Protein AF-A0A929RE72-F1 (afdb_monomer)

Sequence (262 aa):
ASGDDGVHTEVAAVLDGANVTVTQSNEALEGGLITISDGTVDLTSSDDGINASGSITVEAGLAATAETTEDTTTTTTTQQMGPGGMGGGSMEDTGEQLTISGGTVTVNANGDGIDSNGSLTISGGTTTVYGPASGANSSLDSNGAMSITGGTVIAFATGEMVETPTTTDGQGWISASATGSAGSTVTITDANGSVLGTYTSLKAFGNVIYSTSGMANGSTYTVSVDGTETSATAGEGGMGMGGQPPAGGPGQGGQPPAAPQN

Radius of gyration: 21.49 Å; Cα contacts (8 Å, |Δi|>4): 721; chains: 1; bounding box: 48×87×52 Å

Mean predicted aligned error: 10.8 Å

Foldseek 3Di:
DAQAEQADDQAEDAADQDEAAAPEYAEHAEYLEYEHAAHEHHAEYAAEPHANDHDQDDVGVVCVPPPPDDDDDDDDDDDDDDDDDDDDDQQAAPPREHEYQEYAAEAAHQHEQHYHSHEYEYNAYAHEFQGHQDDQHFPHYHSYAYDYAAYKDKTFTALNDYDDGPDQPHWWKWKWQDWDAQQKKKWKAFPVRHTPDIDGHNGTGGMMIITHPPHHAQGKMWIATNNNITITGTPDDDPRPDCDDPPPPPPDDDDDDDDDDD

Nearest PDB structures (foldseek):
  7c7u-assembly2_B  TM=5.607E-01  e=2.864E-01  Staphylococcus aureus
  7eh9-assembly2_B  TM=4.416E-01  e=3.318E-01  Salmonella enterica subsp. enterica serovar Typhimurium str. LT2
  4g5a-assembly1_B  TM=5.877E-01  e=3.675E+00  Bacteroides thetaiotaomicron VPI-5482
  7eha-assembly1_C  TM=3.372E-01  e=2.142E+00  Salmonella enterica subsp. enterica serovar Typhimurium str. LT2
  2l3b-assembly1_A  TM=2.788E-01  e=8.854E-01  Bacteroides thetaiotaomicron

pLDDT: mean 82.19, std 22.89, range [28.05, 98.88]

Structure (mmCIF, N/CA/C/O backbone):
data_AF-A0A929RE72-F1
#
_entry.id   AF-A0A929RE72-F1
#
loop_
_atom_site.group_PDB
_atom_site.id
_atom_site.type_symbol
_atom_site.label_atom_id
_atom_site.label_alt_id
_atom_site.label_comp_id
_atom_site.label_asym_id
_atom_site.label_entity_id
_atom_site.label_seq_id
_atom_site.pdbx_PDB_ins_code
_atom_site.Cartn_x
_atom_site.Cartn_y
_atom_site.Cartn_z
_atom_site.occupancy
_atom_site.B_iso_or_equiv
_atom_site.auth_seq_id
_atom_site.auth_comp_id
_atom_site.auth_asym_id
_atom_site.auth_atom_id
_atom_site.pdbx_PDB_model_num
ATOM 1 N N . ALA A 1 1 ? 13.727 -16.746 -5.283 1.00 48.09 1 ALA A N 1
ATOM 2 C CA . ALA A 1 1 ? 15.054 -16.574 -4.669 1.00 48.09 1 ALA A CA 1
ATOM 3 C C . ALA A 1 1 ? 16.090 -16.336 -5.758 1.00 48.09 1 ALA A C 1
ATOM 5 O O . ALA A 1 1 ? 16.853 -17.234 -6.109 1.00 48.09 1 ALA A O 1
ATOM 6 N N . SER A 1 2 ? 16.080 -15.130 -6.313 1.00 52.00 2 SER A N 1
ATOM 7 C CA . SER A 1 2 ? 17.305 -14.452 -6.740 1.00 52.00 2 SER A CA 1
ATOM 8 C C . SER A 1 2 ? 18.076 -14.005 -5.484 1.00 52.00 2 SER A C 1
ATOM 10 O O . SER A 1 2 ? 17.514 -13.985 -4.388 1.00 52.00 2 SER A O 1
ATOM 12 N N . GLY A 1 3 ? 19.375 -13.729 -5.624 1.00 55.12 3 GLY A N 1
ATOM 13 C CA . GLY A 1 3 ? 20.199 -13.093 -4.577 1.00 55.12 3 GLY A CA 1
ATOM 14 C C . GLY A 1 3 ? 20.392 -11.590 -4.806 1.00 55.12 3 GLY A C 1
ATOM 15 O O . GLY A 1 3 ? 21.331 -11.017 -4.273 1.00 55.12 3 GLY A O 1
ATOM 16 N N . ASP A 1 4 ? 19.531 -11.055 -5.661 1.00 70.75 4 ASP A N 1
ATOM 17 C CA . ASP A 1 4 ? 19.412 -9.728 -6.265 1.00 70.75 4 ASP A CA 1
ATOM 18 C C . ASP A 1 4 ? 17.883 -9.594 -6.478 1.00 70.75 4 ASP A C 1
ATOM 20 O O . ASP A 1 4 ? 17.114 -10.263 -5.766 1.00 70.75 4 ASP A O 1
ATOM 24 N N . ASP A 1 5 ? 17.401 -8.869 -7.477 1.00 72.62 5 ASP A N 1
ATOM 25 C CA . ASP A 1 5 ? 15.968 -8.552 -7.568 1.00 72.62 5 ASP A CA 1
ATOM 26 C C . ASP A 1 5 ? 15.121 -9.684 -8.155 1.00 72.62 5 ASP A C 1
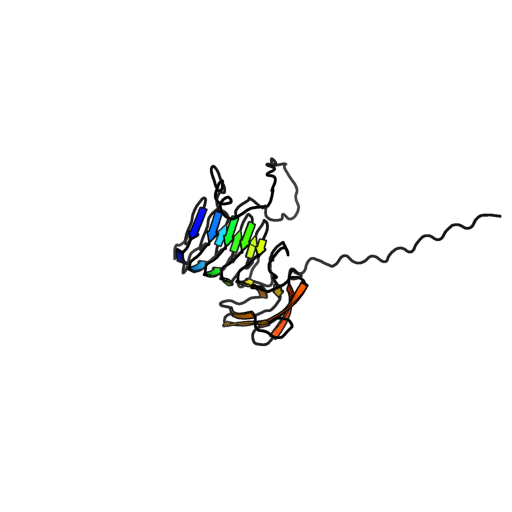ATOM 28 O O . ASP A 1 5 ? 15.606 -10.605 -8.825 1.00 72.62 5 ASP A O 1
ATOM 32 N N . GLY A 1 6 ? 13.823 -9.670 -7.854 1.00 71.00 6 GLY A N 1
ATOM 33 C CA . GLY A 1 6 ? 12.857 -10.630 -8.394 1.00 71.00 6 GLY A CA 1
ATOM 34 C C . GLY A 1 6 ? 12.574 -10.382 -9.875 1.00 71.00 6 GLY A C 1
ATOM 35 O O . GLY A 1 6 ? 12.640 -11.305 -10.692 1.00 71.00 6 GLY A O 1
ATOM 36 N N . VAL A 1 7 ? 12.283 -9.123 -10.201 1.00 83.56 7 VAL A N 1
ATOM 37 C CA . VAL A 1 7 ? 12.088 -8.590 -11.552 1.00 83.56 7 VAL A CA 1
ATOM 38 C C . VAL A 1 7 ? 12.768 -7.219 -11.609 1.00 83.56 7 VAL A C 1
ATOM 40 O O . VAL A 1 7 ? 12.233 -6.258 -11.074 1.00 83.56 7 VAL A O 1
ATOM 43 N N . HIS A 1 8 ? 13.932 -7.137 -12.256 1.00 85.25 8 HIS A N 1
ATOM 44 C CA . HIS A 1 8 ? 14.662 -5.883 -12.479 1.00 85.25 8 HIS A CA 1
ATOM 45 C C . HIS A 1 8 ? 14.410 -5.348 -13.894 1.00 85.25 8 HIS A C 1
ATOM 47 O O . HIS A 1 8 ? 14.462 -6.115 -14.864 1.00 85.25 8 HIS A O 1
ATOM 53 N N . THR A 1 9 ? 14.184 -4.040 -14.027 1.00 79.44 9 THR A N 1
ATOM 54 C CA . THR A 1 9 ? 14.158 -3.324 -15.312 1.00 79.44 9 THR A CA 1
ATOM 55 C C . THR A 1 9 ? 14.768 -1.933 -15.163 1.00 79.44 9 THR A C 1
ATOM 57 O O . THR A 1 9 ? 14.356 -1.168 -14.302 1.00 79.44 9 THR A O 1
ATOM 60 N N . GLU A 1 10 ? 15.685 -1.530 -16.043 1.00 74.62 10 GLU A N 1
ATOM 61 C CA . GLU A 1 10 ? 16.370 -0.238 -15.883 1.00 74.62 10 GLU A CA 1
ATOM 62 C C . GLU A 1 10 ? 15.466 0.977 -16.163 1.00 74.62 10 GLU A C 1
ATOM 64 O O . GLU A 1 10 ? 15.802 2.087 -15.758 1.00 74.62 10 GLU A O 1
ATOM 69 N N . VAL A 1 11 ? 14.347 0.784 -16.880 1.00 80.81 11 VAL A N 1
ATOM 70 C CA . VAL A 1 11 ? 13.464 1.868 -17.359 1.00 80.81 11 VAL A CA 1
ATOM 71 C C . VAL A 1 11 ? 11.999 1.645 -16.997 1.00 80.81 11 VAL A C 1
ATOM 73 O O . VAL A 1 11 ? 11.387 2.546 -16.434 1.00 80.81 11 VAL A O 1
ATOM 76 N N . ALA A 1 12 ? 11.404 0.496 -17.349 1.00 85.31 12 ALA A N 1
ATOM 77 C CA . ALA A 1 12 ? 9.974 0.281 -17.132 1.00 85.31 12 ALA A CA 1
ATOM 78 C C . ALA A 1 12 ? 9.555 -1.190 -16.979 1.00 85.31 12 ALA A C 1
ATOM 80 O O . ALA A 1 12 ? 9.916 -2.036 -17.803 1.00 85.31 12 ALA A O 1
ATOM 81 N N . ALA A 1 13 ? 8.670 -1.442 -16.012 1.00 88.69 13 ALA A N 1
ATOM 82 C CA . ALA A 1 13 ? 7.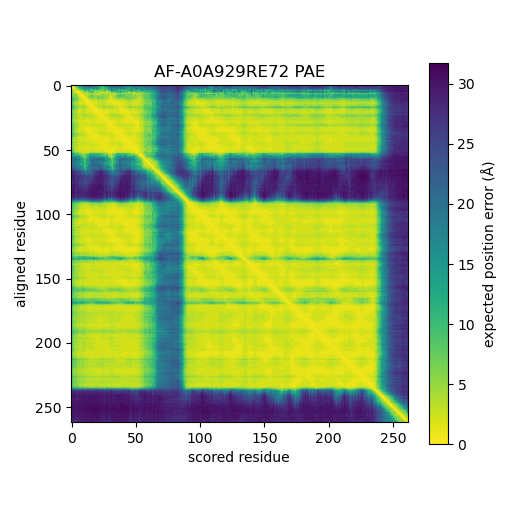960 -2.700 -15.816 1.00 88.69 13 ALA A CA 1
ATOM 83 C C . ALA A 1 13 ? 6.442 -2.483 -15.954 1.00 88.69 13 ALA A C 1
ATOM 85 O O . ALA A 1 13 ? 5.832 -1.741 -15.185 1.00 88.69 13 ALA A O 1
ATOM 86 N N . VAL A 1 14 ? 5.816 -3.149 -16.931 1.00 91.25 14 VAL A N 1
ATOM 87 C CA . VAL A 1 14 ? 4.369 -3.054 -17.191 1.00 91.25 14 VAL A CA 1
ATOM 88 C C . VAL A 1 14 ? 3.718 -4.423 -17.002 1.00 91.25 14 VAL A C 1
ATOM 90 O O . VAL A 1 14 ? 3.993 -5.363 -17.750 1.00 91.25 14 VAL A O 1
ATOM 93 N N . LEU A 1 15 ? 2.850 -4.526 -15.998 1.00 92.25 15 LEU A N 1
ATOM 94 C CA . LEU A 1 15 ? 2.109 -5.725 -15.617 1.00 92.25 15 LEU A CA 1
ATOM 95 C C . LEU A 1 15 ? 0.622 -5.541 -15.961 1.00 92.25 15 LEU A C 1
ATOM 97 O O . LEU A 1 15 ? -0.174 -5.049 -15.161 1.00 92.25 15 LEU A O 1
ATOM 101 N N . ASP A 1 16 ? 0.259 -5.942 -17.178 1.00 93.50 16 ASP A N 1
ATOM 102 C CA . ASP A 1 16 ? -1.112 -5.918 -17.699 1.00 93.50 16 ASP A CA 1
ATOM 103 C C . ASP A 1 16 ? -1.647 -7.357 -17.822 1.00 93.50 16 ASP A C 1
ATOM 105 O O . ASP A 1 16 ? -1.204 -8.138 -18.667 1.00 93.50 16 ASP A O 1
ATOM 109 N N . GLY A 1 17 ? -2.524 -7.757 -16.896 1.00 89.56 17 GLY A N 1
ATOM 110 C CA . GLY A 1 17 ? -3.068 -9.119 -16.793 1.00 89.56 17 GLY A CA 1
ATOM 111 C C . GLY A 1 17 ? -2.056 -10.191 -16.351 1.00 89.56 17 GLY A C 1
ATOM 112 O O . GLY A 1 17 ? -2.324 -11.392 -16.466 1.00 89.56 17 GLY A O 1
ATOM 113 N N . ALA A 1 18 ? -0.877 -9.788 -15.870 1.00 86.56 18 ALA A N 1
ATOM 114 C CA . ALA A 1 18 ? 0.216 -10.697 -15.532 1.00 86.56 18 ALA A CA 1
ATOM 115 C C . ALA A 1 18 ? -0.041 -11.467 -14.222 1.00 86.56 18 ALA A C 1
ATOM 117 O O . ALA A 1 18 ? -0.685 -10.976 -13.301 1.00 86.56 18 ALA A O 1
ATOM 118 N N . ASN A 1 19 ? 0.506 -12.681 -14.119 1.00 95.38 19 ASN A N 1
ATOM 119 C CA . ASN A 1 19 ? 0.569 -13.424 -12.858 1.00 95.38 19 ASN A CA 1
ATOM 120 C C . ASN A 1 19 ? 2.040 -13.521 -12.441 1.00 95.38 19 ASN A C 1
ATOM 122 O O . ASN A 1 19 ? 2.801 -14.278 -13.044 1.00 95.38 19 ASN A O 1
ATOM 126 N N . VAL A 1 20 ? 2.436 -12.722 -11.451 1.00 95.75 20 VAL A N 1
ATOM 127 C CA . VAL A 1 20 ? 3.812 -12.601 -10.956 1.00 95.75 20 VAL A CA 1
ATOM 128 C C . VAL A 1 20 ? 3.860 -13.092 -9.514 1.00 95.75 20 VAL A C 1
ATOM 130 O O . VAL A 1 20 ? 3.069 -12.661 -8.679 1.00 95.75 20 VAL A O 1
ATOM 133 N N . THR A 1 21 ? 4.802 -13.984 -9.212 1.00 97.25 21 THR A N 1
ATOM 134 C CA . THR A 1 21 ? 5.057 -14.441 -7.842 1.00 97.25 21 THR A CA 1
ATOM 135 C C . THR A 1 21 ? 6.555 -14.458 -7.576 1.00 97.25 21 THR A C 1
ATOM 137 O O . THR A 1 21 ? 7.283 -15.271 -8.151 1.00 97.25 21 THR A O 1
ATOM 140 N N . VAL A 1 22 ? 7.014 -13.590 -6.677 1.00 96.50 22 VAL A N 1
ATOM 141 C CA . VAL A 1 22 ? 8.398 -13.535 -6.196 1.00 96.50 22 VAL A CA 1
ATOM 142 C C . VAL A 1 22 ? 8.398 -13.973 -4.739 1.00 96.50 22 VAL A C 1
ATOM 144 O O . VAL A 1 22 ? 8.015 -13.226 -3.852 1.00 96.50 22 VAL A O 1
ATOM 147 N N . THR A 1 23 ? 8.824 -15.207 -4.469 1.00 95.50 23 THR A N 1
ATOM 148 C CA . THR A 1 23 ? 8.766 -15.772 -3.106 1.00 95.50 23 THR A CA 1
ATOM 149 C C . THR A 1 23 ? 9.928 -15.350 -2.200 1.00 95.50 23 THR A C 1
ATOM 151 O O . THR A 1 23 ? 9.935 -15.723 -1.031 1.00 95.50 23 THR A O 1
ATOM 154 N N . GLN A 1 24 ? 10.964 -14.724 -2.769 1.00 92.75 24 GLN A N 1
ATOM 155 C CA . GLN A 1 24 ? 12.159 -14.186 -2.105 1.00 92.75 24 GLN A CA 1
ATOM 156 C C . GLN A 1 24 ? 13.078 -13.545 -3.157 1.00 92.75 24 GLN A C 1
ATOM 158 O O . GLN A 1 24 ? 13.369 -14.191 -4.176 1.00 92.75 24 GLN A O 1
ATOM 163 N N . SER A 1 25 ? 13.602 -12.367 -2.846 1.00 93.62 25 SER A N 1
ATOM 164 C CA . SER A 1 25 ? 14.628 -11.605 -3.576 1.00 93.62 25 SER A CA 1
ATOM 165 C C . SER A 1 25 ? 15.220 -10.536 -2.641 1.00 93.62 25 SER A C 1
ATOM 167 O O . SER A 1 25 ? 14.820 -10.495 -1.471 1.00 93.62 25 SER A O 1
ATOM 169 N N . ASN A 1 26 ? 16.150 -9.703 -3.127 1.00 92.75 26 ASN A N 1
ATOM 170 C CA . ASN A 1 26 ? 16.535 -8.481 -2.421 1.00 92.75 26 ASN A CA 1
ATOM 171 C C . ASN A 1 26 ? 15.379 -7.477 -2.481 1.00 92.75 26 ASN A C 1
ATOM 173 O O . ASN A 1 26 ? 14.592 -7.434 -1.537 1.00 92.75 26 ASN A O 1
ATOM 177 N N . GLU A 1 27 ? 15.186 -6.835 -3.634 1.00 94.25 27 GLU A N 1
ATOM 178 C CA . GLU A 1 27 ? 13.954 -6.135 -4.009 1.00 94.25 27 GLU A CA 1
ATOM 179 C C . GLU A 1 27 ? 13.064 -7.065 -4.847 1.00 94.25 27 GLU A C 1
ATOM 181 O O . GLU A 1 27 ? 13.568 -7.956 -5.539 1.00 94.25 27 GLU A O 1
ATOM 186 N N . ALA A 1 28 ? 11.733 -6.972 -4.793 1.00 95.75 28 ALA A N 1
ATOM 187 C CA . ALA A 1 28 ? 10.886 -7.906 -5.557 1.00 95.75 28 ALA A CA 1
ATOM 188 C C . ALA A 1 28 ? 10.501 -7.419 -6.965 1.00 95.75 28 ALA A C 1
ATOM 190 O O . ALA A 1 28 ? 10.371 -8.259 -7.865 1.00 95.75 28 ALA A O 1
ATOM 191 N N . LEU A 1 29 ? 10.395 -6.107 -7.182 1.00 95.50 29 LEU A N 1
ATOM 192 C CA . LEU A 1 29 ? 10.127 -5.487 -8.482 1.00 95.50 29 LEU A CA 1
ATOM 193 C C . LEU A 1 29 ? 10.777 -4.095 -8.549 1.00 95.50 29 LEU A C 1
ATOM 195 O O . LEU A 1 29 ? 10.353 -3.213 -7.809 1.00 95.50 29 LEU A O 1
ATOM 199 N N . GLU A 1 30 ? 11.740 -3.895 -9.451 1.00 94.50 30 GLU A N 1
ATOM 200 C CA . GLU A 1 30 ? 12.493 -2.636 -9.601 1.00 94.50 30 GLU A CA 1
ATOM 201 C C . GLU A 1 30 ? 12.356 -2.040 -11.017 1.00 94.50 30 GLU A C 1
ATOM 203 O O . GLU A 1 30 ? 12.404 -2.752 -12.034 1.00 94.50 30 GLU A O 1
ATOM 208 N N . GLY A 1 31 ? 12.230 -0.712 -11.090 1.00 90.62 31 GLY A N 1
ATOM 209 C CA . GLY A 1 31 ? 12.473 0.068 -12.305 1.00 90.62 31 GLY A CA 1
ATOM 210 C C . GLY A 1 31 ? 11.930 1.494 -12.251 1.00 90.62 31 GLY A C 1
ATOM 211 O O . GLY A 1 31 ? 11.069 1.806 -11.441 1.00 90.62 31 GLY A O 1
ATOM 212 N N . GLY A 1 32 ? 12.403 2.382 -13.132 1.00 87.25 32 GLY A N 1
ATOM 213 C CA . GLY A 1 32 ? 12.049 3.815 -13.070 1.00 87.25 32 GLY A CA 1
ATOM 214 C C . GLY A 1 32 ? 10.563 4.128 -13.303 1.00 87.25 32 GLY A C 1
ATOM 215 O O . GLY A 1 32 ? 10.061 5.170 -12.882 1.00 87.25 32 GLY A O 1
ATOM 216 N N . LEU A 1 33 ? 9.840 3.233 -13.983 1.00 90.25 33 LEU A N 1
ATOM 217 C CA . LEU A 1 33 ? 8.415 3.363 -14.288 1.00 90.25 33 LEU A CA 1
ATOM 218 C C . LEU A 1 33 ? 7.717 2.017 -14.102 1.00 90.25 33 LEU A C 1
ATOM 220 O O . LEU A 1 33 ? 7.880 1.100 -14.907 1.00 90.25 33 LEU A O 1
ATOM 224 N N . ILE A 1 34 ? 6.898 1.895 -13.066 1.00 94.50 34 ILE A N 1
ATOM 225 C CA . ILE A 1 34 ? 6.215 0.646 -12.731 1.00 94.50 34 ILE A CA 1
ATOM 226 C C . ILE A 1 34 ? 4.714 0.855 -12.896 1.00 94.50 34 ILE A C 1
ATOM 228 O O . ILE A 1 34 ? 4.124 1.763 -12.317 1.00 94.50 34 ILE A O 1
ATOM 232 N N . THR A 1 35 ? 4.076 0.026 -13.718 1.00 95.69 35 THR A N 1
ATOM 233 C CA . THR A 1 35 ? 2.632 0.086 -13.981 1.00 95.69 35 THR A CA 1
ATOM 234 C C . THR A 1 35 ? 2.006 -1.287 -13.791 1.00 95.69 35 THR A C 1
ATOM 236 O O . THR A 1 35 ? 2.406 -2.246 -14.447 1.00 95.69 35 THR A O 1
ATOM 239 N N . ILE A 1 36 ? 0.996 -1.379 -12.927 1.00 97.69 36 ILE A N 1
ATOM 240 C CA . ILE A 1 36 ? 0.205 -2.590 -12.686 1.00 97.69 36 ILE A CA 1
ATOM 241 C C . ILE A 1 36 ? -1.256 -2.275 -13.012 1.00 97.69 36 ILE A C 1
ATOM 243 O O . ILE A 1 36 ? -1.902 -1.498 -12.308 1.00 97.69 36 ILE A O 1
ATOM 247 N N . SER A 1 37 ? -1.772 -2.851 -14.098 1.00 96.75 37 SER A N 1
ATOM 248 C CA . SER A 1 37 ? -3.114 -2.540 -14.617 1.00 96.75 37 SER A CA 1
ATOM 249 C C . SER A 1 37 ? -4.125 -3.665 -14.438 1.00 96.75 37 SER A C 1
ATOM 251 O O . SER A 1 37 ? -5.301 -3.383 -14.225 1.00 96.75 37 SER A O 1
ATOM 253 N N . ASP A 1 38 ? -3.691 -4.926 -14.457 1.00 95.31 38 ASP A N 1
ATOM 254 C CA . ASP A 1 38 ? -4.529 -6.073 -14.091 1.00 95.31 38 ASP A CA 1
ATOM 255 C C . ASP A 1 38 ? -3.664 -7.293 -13.725 1.00 95.31 38 ASP A C 1
ATOM 257 O O . ASP A 1 38 ? -2.458 -7.314 -13.979 1.00 95.31 38 ASP A O 1
ATOM 261 N N . GLY A 1 39 ? -4.284 -8.334 -13.170 1.00 97.38 39 GLY A N 1
ATOM 262 C CA . GLY A 1 39 ? -3.653 -9.616 -12.868 1.00 97.38 39 GLY A CA 1
ATOM 263 C C . GLY A 1 39 ? -3.446 -9.867 -11.374 1.00 97.38 39 GLY A C 1
ATOM 264 O O . GLY A 1 39 ? -4.220 -9.416 -10.529 1.00 97.38 39 GLY A O 1
ATOM 265 N N . THR A 1 40 ? -2.431 -10.657 -11.032 1.00 98.38 40 THR A N 1
ATOM 266 C CA . THR A 1 40 ? -2.083 -11.010 -9.647 1.00 98.38 40 THR A CA 1
ATOM 267 C C . THR A 1 40 ? -0.578 -10.902 -9.451 1.00 98.38 40 THR A C 1
ATOM 269 O O . THR A 1 40 ? 0.191 -11.552 -10.155 1.00 98.38 40 THR A O 1
ATOM 272 N N . VAL A 1 41 ? -0.165 -10.086 -8.488 1.00 98.38 41 VAL A N 1
ATOM 273 C CA . VAL A 1 41 ? 1.236 -9.785 -8.186 1.00 98.38 41 VAL A CA 1
ATOM 274 C C . VAL A 1 41 ? 1.457 -10.080 -6.702 1.00 98.38 41 VAL A C 1
ATOM 276 O O . VAL A 1 41 ? 0.859 -9.425 -5.855 1.00 98.38 41 VAL A O 1
ATOM 279 N N . ASP A 1 42 ? 2.264 -11.092 -6.390 1.00 98.44 42 ASP A N 1
ATOM 280 C CA . ASP A 1 42 ? 2.562 -11.553 -5.024 1.00 98.44 42 ASP A CA 1
ATOM 281 C C . ASP A 1 42 ? 4.078 -11.511 -4.788 1.00 98.44 42 ASP A C 1
ATOM 283 O O . ASP A 1 42 ? 4.839 -12.248 -5.424 1.00 98.44 42 ASP A O 1
ATOM 287 N N . LEU A 1 43 ? 4.529 -10.593 -3.935 1.00 98.38 43 LEU A N 1
ATOM 288 C CA . LEU A 1 43 ? 5.929 -10.187 -3.810 1.00 98.38 43 LEU A CA 1
ATOM 289 C C . LEU A 1 43 ? 6.426 -10.343 -2.372 1.00 98.38 43 LEU A C 1
ATOM 291 O O . LEU A 1 43 ? 5.812 -9.856 -1.427 1.00 98.38 43 LEU A O 1
ATOM 295 N N . THR A 1 44 ? 7.566 -11.008 -2.202 1.00 98.12 44 THR A N 1
ATOM 296 C CA . THR A 1 44 ? 8.268 -11.165 -0.923 1.00 98.12 44 THR A CA 1
ATOM 297 C C . THR A 1 44 ? 9.757 -10.874 -1.102 1.00 98.12 44 THR A C 1
ATOM 299 O O . THR A 1 44 ? 10.430 -11.544 -1.889 1.00 98.12 44 THR A O 1
ATOM 302 N N . SER A 1 45 ? 10.267 -9.923 -0.323 1.00 96.81 45 SER A N 1
ATOM 303 C CA . SER A 1 45 ? 11.609 -9.332 -0.430 1.00 96.81 45 SER A CA 1
ATOM 304 C C . SER A 1 45 ? 12.330 -9.259 0.924 1.00 96.81 45 SER A C 1
ATOM 306 O O . SER A 1 45 ? 11.720 -9.401 1.992 1.00 96.81 45 SER A O 1
ATOM 308 N N . SER A 1 46 ? 13.658 -9.097 0.898 1.00 96.38 46 SER A N 1
ATOM 309 C CA . SER A 1 46 ? 14.462 -8.803 2.096 1.00 96.38 46 SER A CA 1
ATOM 310 C C . SER A 1 46 ? 14.741 -7.321 2.304 1.00 96.38 46 SER A C 1
ATOM 312 O O . SER A 1 46 ? 14.995 -6.946 3.446 1.00 96.38 46 SER A O 1
ATOM 314 N N . ASP A 1 47 ? 14.659 -6.531 1.239 1.00 94.75 47 ASP A N 1
ATOM 315 C CA . ASP A 1 47 ? 14.567 -5.074 1.262 1.00 94.75 47 ASP A CA 1
ATOM 316 C C . ASP A 1 47 ? 13.177 -4.715 0.700 1.00 94.75 47 ASP A C 1
ATOM 318 O O . ASP A 1 47 ? 12.178 -5.260 1.202 1.00 94.75 47 ASP A O 1
ATOM 322 N N . ASP A 1 48 ? 13.092 -3.888 -0.338 1.00 96.44 48 ASP A N 1
ATOM 323 C CA . ASP A 1 48 ? 11.846 -3.277 -0.790 1.00 96.44 48 ASP A CA 1
ATOM 324 C C . ASP A 1 48 ? 10.935 -4.225 -1.576 1.00 96.44 48 ASP A C 1
ATOM 326 O O . ASP A 1 48 ? 11.354 -5.166 -2.260 1.00 96.44 48 ASP A O 1
ATOM 330 N N . GLY A 1 49 ? 9.628 -4.030 -1.447 1.00 97.62 49 GLY A N 1
ATOM 331 C CA . GLY A 1 49 ? 8.631 -4.829 -2.155 1.00 97.62 49 GLY A CA 1
ATOM 332 C C . GLY A 1 49 ? 8.513 -4.442 -3.621 1.00 97.62 49 GLY A C 1
ATOM 333 O O . GLY A 1 49 ? 8.633 -5.282 -4.512 1.00 97.62 49 GLY A O 1
ATOM 334 N N . ILE A 1 50 ? 8.283 -3.159 -3.866 1.00 97.88 50 ILE A N 1
ATOM 335 C CA . ILE A 1 50 ? 8.317 -2.552 -5.193 1.00 97.88 50 ILE A CA 1
ATOM 336 C C . ILE A 1 50 ? 9.137 -1.274 -5.051 1.00 97.88 50 ILE A C 1
ATOM 338 O O . ILE A 1 50 ? 8.773 -0.456 -4.214 1.00 97.88 50 ILE A O 1
ATOM 342 N N . ASN A 1 51 ? 10.194 -1.116 -5.845 1.00 95.69 51 ASN A N 1
ATOM 343 C CA . ASN A 1 51 ? 11.077 0.045 -5.804 1.00 95.69 51 ASN A CA 1
ATOM 344 C C . ASN A 1 51 ? 11.061 0.786 -7.150 1.00 95.69 51 ASN A C 1
ATOM 346 O O . ASN A 1 51 ? 11.531 0.270 -8.171 1.00 95.69 51 ASN A O 1
ATOM 350 N N . ALA A 1 52 ? 10.521 2.006 -7.167 1.00 93.88 52 ALA A N 1
ATOM 351 C CA . ALA A 1 52 ? 10.632 2.893 -8.319 1.00 93.88 52 ALA A CA 1
ATOM 352 C C . ALA A 1 52 ? 11.848 3.831 -8.182 1.00 93.88 52 ALA A C 1
ATOM 354 O O . ALA A 1 52 ? 11.712 4.996 -7.808 1.00 93.88 52 ALA A O 1
ATOM 355 N N . SER A 1 53 ? 13.040 3.302 -8.494 1.00 89.19 53 SER A N 1
ATOM 356 C CA . SER A 1 53 ? 14.352 3.980 -8.390 1.00 89.19 53 SER A CA 1
ATOM 357 C C . SER A 1 53 ? 15.217 3.941 -9.666 1.00 89.19 53 SER A C 1
ATOM 359 O O . SER A 1 53 ? 16.289 4.550 -9.716 1.00 89.19 53 SER A O 1
ATOM 361 N N . GLY A 1 54 ? 14.770 3.230 -10.709 1.00 77.38 54 GLY A N 1
ATOM 362 C CA . GLY A 1 54 ? 15.492 3.084 -11.981 1.00 77.38 54 GLY A CA 1
ATOM 363 C C . GLY A 1 54 ? 15.477 4.340 -12.871 1.00 77.38 54 GLY A C 1
ATOM 364 O O . GLY A 1 54 ? 14.815 5.332 -12.591 1.00 77.38 54 GLY A O 1
ATOM 365 N N . SER A 1 55 ? 16.182 4.317 -14.007 1.00 72.00 55 SER A N 1
ATOM 366 C CA . SER A 1 55 ? 16.372 5.524 -14.826 1.00 72.00 55 SER A CA 1
ATOM 367 C C . SER A 1 55 ? 15.151 5.904 -15.674 1.00 72.00 55 SER A C 1
ATOM 369 O O . SER A 1 55 ? 14.785 5.216 -16.626 1.00 72.00 55 SER A O 1
ATOM 371 N N . ILE A 1 56 ? 14.613 7.102 -15.440 1.00 68.50 56 ILE A N 1
ATOM 372 C CA . ILE A 1 56 ? 13.476 7.668 -16.192 1.00 68.50 56 ILE A CA 1
ATOM 373 C C . ILE A 1 56 ? 13.798 8.186 -17.615 1.00 68.50 56 ILE A C 1
ATOM 375 O O . ILE A 1 56 ? 12.954 8.824 -18.250 1.00 68.50 56 ILE A O 1
ATOM 379 N N . THR A 1 57 ? 15.003 7.954 -18.155 1.00 62.94 57 THR A N 1
ATOM 380 C CA . THR A 1 57 ? 15.470 8.572 -19.421 1.00 62.94 57 THR A CA 1
ATOM 381 C C . THR A 1 57 ? 15.872 7.542 -20.490 1.00 62.94 57 THR A C 1
ATOM 383 O O . THR A 1 57 ? 16.284 6.431 -20.191 1.00 62.94 57 THR A O 1
ATOM 386 N N . VAL A 1 58 ? 15.774 7.826 -21.794 1.00 54.62 58 VAL A N 1
ATOM 387 C CA . VAL A 1 58 ? 15.834 9.165 -22.422 1.00 54.62 58 VAL A CA 1
ATOM 388 C C . VAL A 1 58 ? 14.699 9.467 -23.388 1.00 54.62 58 VAL A C 1
ATOM 390 O O . VAL A 1 58 ? 14.334 10.631 -23.534 1.00 54.62 58 VAL A O 1
ATOM 393 N N . GLU A 1 59 ? 14.121 8.443 -24.019 1.00 51.78 59 GLU A N 1
ATOM 394 C CA . GLU A 1 59 ? 13.173 8.632 -25.122 1.00 51.78 59 GLU A CA 1
ATOM 395 C C . GLU A 1 59 ? 11.801 7.931 -24.962 1.00 51.78 59 GLU A C 1
ATOM 397 O O . GLU A 1 59 ? 11.111 7.753 -25.959 1.00 51.78 59 GLU A O 1
ATOM 402 N N . ALA A 1 60 ? 11.253 7.534 -23.801 1.00 53.81 60 ALA A N 1
ATOM 403 C CA . ALA A 1 60 ? 11.641 7.438 -22.377 1.00 53.81 60 ALA A CA 1
ATOM 404 C C . ALA A 1 60 ? 10.447 6.727 -21.680 1.00 53.81 60 ALA A C 1
ATOM 406 O O . ALA A 1 60 ? 9.761 5.930 -22.320 1.00 53.81 60 ALA A O 1
ATOM 407 N N . GLY A 1 61 ? 10.034 7.187 -20.489 1.00 50.56 61 GLY A N 1
ATOM 408 C CA . GLY A 1 61 ? 8.607 7.235 -20.141 1.00 50.56 61 GLY A CA 1
ATOM 409 C C . GLY A 1 61 ? 7.696 7.981 -21.131 1.00 50.56 61 GLY A C 1
ATOM 410 O O . GLY A 1 61 ? 6.490 7.799 -21.043 1.00 50.56 61 GLY A O 1
ATOM 411 N N . LEU A 1 62 ? 8.246 8.764 -22.079 1.00 45.50 62 LEU A N 1
ATOM 412 C CA . LEU A 1 62 ? 7.646 9.796 -22.964 1.00 45.50 62 LEU A CA 1
ATOM 413 C C . LEU A 1 62 ? 6.229 9.577 -23.557 1.00 45.50 62 LEU A C 1
ATOM 415 O O . LEU A 1 62 ? 5.660 10.540 -24.068 1.00 45.50 62 LEU A O 1
ATOM 419 N N . ALA A 1 63 ? 5.671 8.365 -23.542 1.00 47.06 63 ALA A N 1
ATOM 420 C CA . ALA A 1 63 ? 4.314 8.058 -24.012 1.00 47.06 63 ALA A CA 1
ATOM 421 C C . ALA A 1 63 ? 3.443 7.269 -23.007 1.00 47.06 63 ALA A C 1
ATOM 423 O O . ALA A 1 63 ? 2.237 7.158 -23.216 1.00 47.06 63 ALA A O 1
ATOM 424 N N . ALA A 1 64 ? 4.009 6.743 -21.914 1.00 47.91 64 ALA A N 1
ATOM 425 C CA . ALA A 1 64 ? 3.312 5.888 -20.944 1.00 47.91 64 ALA A CA 1
ATOM 426 C C . ALA A 1 64 ? 2.218 6.617 -20.132 1.00 47.91 64 ALA A C 1
ATOM 428 O O . ALA A 1 64 ? 1.407 5.977 -19.473 1.00 47.91 64 ALA A O 1
ATOM 429 N N . THR A 1 65 ? 2.157 7.947 -20.217 1.00 47.72 65 THR A N 1
ATOM 430 C CA . THR A 1 65 ? 1.133 8.803 -19.596 1.00 47.72 65 THR A CA 1
ATOM 431 C C . THR A 1 65 ? -0.020 9.189 -20.538 1.00 47.72 65 THR A C 1
ATOM 433 O O . THR A 1 65 ? -0.915 9.923 -20.127 1.00 47.72 65 THR A O 1
ATOM 436 N N . ALA A 1 66 ? -0.021 8.748 -21.805 1.00 45.44 66 ALA A N 1
ATOM 437 C CA . ALA A 1 66 ? -0.842 9.365 -22.859 1.00 45.44 66 ALA A CA 1
ATOM 438 C C . ALA A 1 66 ? -2.189 8.678 -23.201 1.00 45.44 66 ALA A C 1
ATOM 440 O O . ALA A 1 66 ? -2.940 9.230 -24.002 1.00 45.44 66 ALA A O 1
ATOM 441 N N . GLU A 1 67 ? -2.519 7.511 -22.630 1.00 45.81 67 GLU A N 1
ATOM 442 C CA . GLU A 1 67 ? -3.684 6.684 -23.045 1.00 45.81 67 GLU A CA 1
ATOM 443 C C . GLU A 1 67 ? -4.738 6.423 -21.937 1.00 45.81 67 GLU A C 1
ATOM 445 O O . GLU A 1 67 ? -5.563 5.521 -22.065 1.00 45.81 67 GLU A O 1
ATOM 450 N N . THR A 1 68 ? -4.802 7.231 -20.868 1.00 42.09 68 THR A N 1
ATOM 451 C CA . THR A 1 68 ? -5.929 7.183 -19.904 1.00 42.09 68 THR A CA 1
ATOM 452 C C . THR A 1 68 ? -6.530 8.557 -19.586 1.00 42.09 68 THR A C 1
ATOM 454 O O . THR A 1 68 ? -6.434 9.043 -18.469 1.00 42.09 68 THR A O 1
ATOM 457 N N . THR A 1 69 ? -7.237 9.098 -20.583 1.00 36.66 69 THR A N 1
ATOM 458 C CA . THR A 1 69 ? -8.360 10.068 -20.507 1.00 36.66 69 THR A CA 1
ATOM 459 C C . THR A 1 69 ? -8.139 11.439 -19.829 1.00 36.66 69 THR A C 1
ATOM 461 O O . THR A 1 69 ? -7.982 11.539 -18.625 1.00 36.66 69 THR A O 1
ATOM 464 N N . GLU A 1 70 ? -8.249 12.483 -20.662 1.00 42.06 70 GLU A N 1
ATOM 465 C CA . GLU A 1 70 ? -8.297 13.947 -20.441 1.00 42.06 70 GLU A CA 1
ATOM 466 C C . GLU A 1 70 ? -8.185 14.594 -19.033 1.00 42.06 70 GLU A C 1
ATOM 468 O O . GLU A 1 70 ? -8.913 14.286 -18.097 1.00 42.06 70 GLU A O 1
ATOM 473 N N . ASP A 1 71 ? -7.414 15.695 -19.047 1.00 48.31 71 ASP A N 1
ATOM 474 C CA . ASP A 1 71 ? -7.335 16.832 -18.107 1.00 48.31 71 ASP A CA 1
ATOM 475 C C . ASP A 1 71 ? -6.463 16.700 -16.841 1.00 48.31 71 ASP A C 1
ATOM 477 O O . ASP A 1 71 ? -6.924 16.377 -15.751 1.00 48.31 71 ASP A O 1
ATOM 481 N N . THR A 1 72 ? -5.196 17.120 -16.965 1.00 35.72 72 THR A N 1
ATOM 482 C CA . THR A 1 72 ? -4.635 18.223 -16.153 1.00 35.72 72 THR A CA 1
ATOM 483 C C . THR A 1 72 ? -3.409 18.813 -16.866 1.00 35.72 72 THR A C 1
ATOM 485 O O . THR A 1 72 ? -2.582 18.095 -17.425 1.00 35.72 72 THR A O 1
ATOM 488 N N . THR A 1 73 ? -3.275 20.144 -16.866 1.00 36.91 73 THR A N 1
ATOM 489 C CA . THR A 1 73 ? -2.118 20.844 -17.455 1.00 36.91 73 THR A CA 1
ATOM 490 C C . THR A 1 73 ? -0.987 20.994 -16.434 1.00 36.91 73 THR A C 1
ATOM 492 O O . THR A 1 73 ? -1.077 21.852 -15.557 1.00 36.91 73 THR A O 1
ATOM 495 N N . THR A 1 74 ? 0.114 20.250 -16.589 1.00 33.19 74 THR A N 1
ATOM 496 C CA . THR A 1 74 ? 1.306 20.386 -15.726 1.00 33.19 74 THR A CA 1
ATOM 497 C C . THR A 1 74 ? 2.505 20.917 -16.512 1.00 33.19 74 THR A C 1
ATOM 499 O O . THR A 1 74 ? 2.832 20.440 -17.596 1.00 33.19 74 THR A O 1
ATOM 502 N N . THR A 1 75 ? 3.153 21.953 -15.973 1.00 29.95 75 THR A N 1
ATOM 503 C CA . THR A 1 75 ? 4.223 22.701 -16.653 1.00 29.95 75 THR A CA 1
ATOM 504 C C . THR A 1 75 ? 5.592 22.145 -16.269 1.00 29.95 75 THR A C 1
ATOM 506 O O . THR A 1 75 ? 6.013 22.300 -15.127 1.00 29.95 75 THR A O 1
ATOM 509 N N . THR A 1 76 ? 6.324 21.545 -17.209 1.00 30.62 76 THR A N 1
ATOM 510 C CA . THR A 1 76 ? 7.686 21.049 -16.951 1.00 30.62 76 THR A CA 1
ATOM 511 C C . THR A 1 76 ? 8.690 22.206 -16.884 1.00 30.62 76 THR A C 1
ATOM 513 O O . THR A 1 76 ? 9.050 22.784 -17.910 1.00 30.62 76 THR A O 1
ATOM 516 N N . THR A 1 77 ? 9.189 22.537 -15.692 1.00 32.38 77 THR A N 1
ATOM 517 C CA . THR A 1 77 ? 10.348 23.432 -15.523 1.00 32.38 77 THR A CA 1
ATOM 518 C C . THR A 1 77 ? 11.600 22.642 -15.174 1.00 32.38 77 THR A C 1
ATOM 520 O O . THR A 1 77 ? 11.851 22.348 -14.009 1.00 32.38 77 THR A O 1
ATOM 523 N N . THR A 1 78 ? 12.433 22.366 -16.177 1.00 34.50 78 THR A N 1
ATOM 524 C CA . THR A 1 78 ? 13.812 21.908 -15.971 1.00 34.50 78 THR A CA 1
ATOM 525 C C . THR A 1 78 ? 14.617 23.011 -15.279 1.00 34.50 78 THR A C 1
ATOM 527 O O . THR A 1 78 ? 14.967 24.003 -15.923 1.00 34.50 78 THR A O 1
ATOM 530 N N . GLN A 1 79 ? 14.914 22.865 -13.987 1.00 31.89 79 GLN A N 1
ATOM 531 C CA . GLN A 1 79 ? 15.719 23.834 -13.239 1.00 31.89 79 GLN A CA 1
ATOM 532 C C . GLN A 1 79 ? 17.068 23.235 -12.841 1.00 31.89 79 GLN A C 1
ATOM 534 O O . GLN A 1 79 ? 17.180 22.297 -12.064 1.00 31.89 79 GLN A O 1
ATOM 539 N N . GLN A 1 80 ? 18.106 23.816 -13.432 1.00 30.31 80 GLN A N 1
ATOM 540 C CA . GLN A 1 80 ? 19.505 23.444 -13.291 1.00 30.31 80 GLN A CA 1
ATOM 541 C C . GLN A 1 80 ? 20.039 23.698 -11.867 1.00 30.31 80 GLN A C 1
ATOM 543 O O . GLN A 1 80 ? 19.839 24.774 -11.305 1.00 30.31 80 GLN A O 1
ATOM 548 N N . MET A 1 81 ? 20.789 22.722 -11.343 1.00 36.12 81 MET A N 1
ATOM 549 C CA . MET A 1 81 ? 21.407 22.688 -10.007 1.00 36.12 81 MET A CA 1
ATOM 550 C C . MET A 1 81 ? 22.079 23.997 -9.550 1.00 36.12 81 MET A C 1
ATOM 552 O O . MET A 1 81 ? 22.930 24.557 -10.248 1.00 36.12 81 MET A O 1
ATOM 556 N N . GLY A 1 82 ? 21.790 24.404 -8.308 1.00 31.36 82 GLY A N 1
ATOM 557 C CA . GLY A 1 82 ? 22.533 25.418 -7.550 1.00 31.36 82 GLY A CA 1
ATOM 558 C C . GLY A 1 82 ? 23.223 24.797 -6.321 1.00 31.36 82 GLY A C 1
ATOM 559 O O . GLY A 1 82 ? 22.598 23.996 -5.630 1.00 31.36 82 GLY A O 1
ATOM 560 N N . PRO A 1 83 ? 24.495 25.118 -6.014 1.00 40.91 83 PRO A N 1
ATOM 561 C CA . PRO A 1 83 ? 25.236 24.402 -4.977 1.00 40.91 83 PRO A CA 1
ATOM 562 C C . PRO A 1 83 ? 25.019 24.952 -3.556 1.00 40.91 83 PRO A C 1
ATOM 564 O O . PRO A 1 83 ? 25.422 26.074 -3.249 1.00 40.91 83 PRO A O 1
ATOM 567 N N . GLY A 1 84 ? 24.548 24.082 -2.656 1.00 36.81 84 GLY A N 1
ATOM 568 C CA . GLY A 1 84 ? 24.920 24.100 -1.236 1.00 36.81 84 GLY A CA 1
ATOM 569 C C . GLY A 1 84 ? 23.902 24.673 -0.244 1.00 36.81 84 GLY A C 1
ATOM 570 O O . GLY A 1 84 ? 23.784 25.885 -0.079 1.00 36.81 84 GLY A O 1
ATOM 571 N N . GLY A 1 85 ? 23.299 23.782 0.546 1.00 32.19 85 GLY A N 1
ATOM 572 C CA . GLY A 1 85 ? 22.618 24.100 1.801 1.00 32.19 85 GLY A CA 1
ATOM 573 C C . GLY A 1 85 ? 22.735 22.929 2.777 1.00 32.19 85 GLY A C 1
ATOM 574 O O . GLY A 1 85 ? 22.332 21.820 2.452 1.00 32.19 85 GLY A O 1
ATOM 575 N N . MET A 1 86 ? 23.312 23.152 3.962 1.00 49.81 86 MET A N 1
ATOM 576 C CA . MET A 1 86 ? 23.330 22.154 5.040 1.00 49.81 86 MET A CA 1
ATOM 577 C C . MET A 1 86 ? 22.085 22.326 5.914 1.00 49.81 86 MET A C 1
ATOM 579 O O . MET A 1 86 ? 21.982 23.294 6.666 1.00 49.81 86 MET A O 1
ATOM 583 N N . GLY A 1 87 ? 21.165 21.374 5.828 1.00 37.56 87 GLY A N 1
ATOM 584 C CA . GLY A 1 87 ? 19.949 21.252 6.632 1.00 37.56 87 GLY A CA 1
ATOM 585 C C . GLY A 1 87 ? 19.298 19.914 6.289 1.00 37.56 87 GLY A C 1
ATOM 586 O O . GLY A 1 87 ? 19.479 19.458 5.165 1.00 37.56 87 GLY A O 1
ATOM 587 N N . GLY A 1 88 ? 18.640 19.253 7.249 1.00 47.19 88 GLY A N 1
ATOM 588 C CA . GLY A 1 88 ? 18.103 17.897 7.056 1.00 47.19 88 GLY A CA 1
ATOM 589 C C . GLY A 1 88 ? 17.228 17.822 5.806 1.00 47.19 88 GLY A C 1
ATOM 590 O O . GLY A 1 88 ? 16.194 18.484 5.757 1.00 47.19 88 GLY A O 1
ATOM 591 N N . GLY A 1 89 ? 17.698 17.094 4.794 1.00 41.91 89 GLY A N 1
ATOM 592 C CA . GLY A 1 89 ? 17.041 17.026 3.497 1.00 41.91 89 GLY A CA 1
ATOM 593 C C . GLY A 1 89 ? 15.820 16.125 3.561 1.00 41.91 89 GLY A C 1
ATOM 594 O O . GLY A 1 89 ? 15.918 15.002 4.051 1.00 41.91 89 GLY A O 1
ATOM 595 N N . SER A 1 90 ? 14.700 16.613 3.034 1.00 61.47 90 SER A N 1
ATOM 596 C CA . SER A 1 90 ? 13.735 15.728 2.387 1.00 61.47 90 SER A CA 1
ATOM 597 C C . SER A 1 90 ? 14.451 14.963 1.273 1.00 61.47 90 SER A C 1
ATOM 599 O O . SER A 1 90 ? 15.362 15.514 0.643 1.00 61.47 90 SER A O 1
ATOM 601 N N . MET A 1 91 ? 14.041 13.723 1.029 1.00 79.25 91 MET A N 1
ATOM 602 C CA . MET A 1 91 ? 14.470 12.994 -0.162 1.00 79.25 91 MET A CA 1
ATOM 603 C C . MET A 1 91 ? 13.961 13.736 -1.417 1.00 79.25 91 MET A C 1
ATOM 605 O O . MET A 1 91 ? 13.015 14.527 -1.339 1.00 79.25 91 MET A O 1
ATOM 609 N N . GLU A 1 92 ? 14.689 13.628 -2.528 1.00 87.62 92 GLU A N 1
ATOM 610 C CA . GLU A 1 92 ? 14.419 14.407 -3.744 1.00 87.62 92 GLU A CA 1
ATOM 611 C C . GLU A 1 92 ? 13.452 13.629 -4.643 1.00 87.62 92 GLU A C 1
ATOM 613 O O . GLU A 1 92 ? 13.693 12.459 -4.918 1.00 87.62 92 GLU A O 1
ATOM 618 N N . ASP A 1 93 ? 12.372 14.275 -5.098 1.00 88.56 93 ASP A N 1
ATOM 619 C CA . ASP A 1 93 ? 11.509 13.735 -6.156 1.00 88.56 93 ASP A CA 1
ATOM 620 C C . ASP A 1 93 ? 12.295 13.749 -7.476 1.00 88.56 93 ASP A C 1
ATOM 622 O O . ASP A 1 93 ? 12.512 14.813 -8.070 1.00 88.56 93 ASP A O 1
ATOM 626 N N . THR A 1 94 ? 12.769 12.578 -7.906 1.00 86.88 94 THR A N 1
ATOM 627 C CA . THR A 1 94 ? 13.542 12.410 -9.145 1.00 86.88 94 THR A CA 1
ATOM 628 C C . THR A 1 94 ? 12.683 12.062 -10.365 1.00 86.88 94 THR A C 1
ATOM 630 O O . THR A 1 94 ? 13.196 12.074 -11.488 1.00 86.88 94 THR A O 1
ATOM 633 N N . GLY A 1 95 ? 11.360 11.927 -10.193 1.00 85.81 95 GLY A N 1
ATOM 634 C CA . GLY A 1 95 ? 10.377 11.824 -11.277 1.00 85.81 95 GLY A CA 1
ATOM 635 C C . GLY A 1 95 ? 10.012 10.405 -11.726 1.00 85.81 95 GLY A C 1
ATOM 636 O O . GLY A 1 95 ? 9.359 10.249 -12.763 1.00 85.81 95 GLY A O 1
ATOM 637 N N . GLU A 1 96 ? 10.422 9.377 -10.983 1.00 91.38 96 GLU A N 1
ATOM 638 C CA . GLU A 1 96 ? 9.960 7.995 -11.136 1.00 91.38 96 GLU A CA 1
ATOM 639 C C . GLU A 1 96 ? 8.445 7.890 -10.881 1.00 91.38 96 GLU A C 1
ATOM 641 O O . GLU A 1 96 ? 7.837 8.725 -10.210 1.00 91.38 96 GLU A O 1
ATOM 646 N N . GLN A 1 97 ? 7.791 6.876 -11.451 1.00 91.94 97 GLN A N 1
ATOM 647 C CA . GLN A 1 97 ? 6.333 6.734 -11.354 1.00 91.94 97 GLN A CA 1
ATOM 648 C C . GLN A 1 97 ? 5.933 5.295 -11.048 1.00 91.94 97 GLN A C 1
ATOM 650 O O . GLN A 1 97 ? 6.188 4.391 -11.848 1.00 91.94 97 GLN A O 1
ATOM 655 N N . LEU A 1 98 ? 5.202 5.103 -9.950 1.00 96.81 98 LEU A N 1
ATOM 656 C CA . LEU A 1 98 ? 4.601 3.825 -9.578 1.00 96.81 98 LEU A CA 1
ATOM 657 C C . LEU A 1 98 ? 3.075 3.944 -9.648 1.00 96.81 98 LEU A C 1
ATOM 659 O O . LEU A 1 98 ? 2.454 4.679 -8.884 1.00 96.81 98 LEU A O 1
ATOM 663 N N . THR A 1 99 ? 2.453 3.246 -10.599 1.00 98.06 99 THR A N 1
ATOM 664 C CA . THR A 1 99 ? 1.007 3.311 -10.861 1.00 98.06 99 THR A CA 1
ATOM 665 C C . THR A 1 99 ? 0.344 1.946 -10.698 1.00 98.06 99 THR A 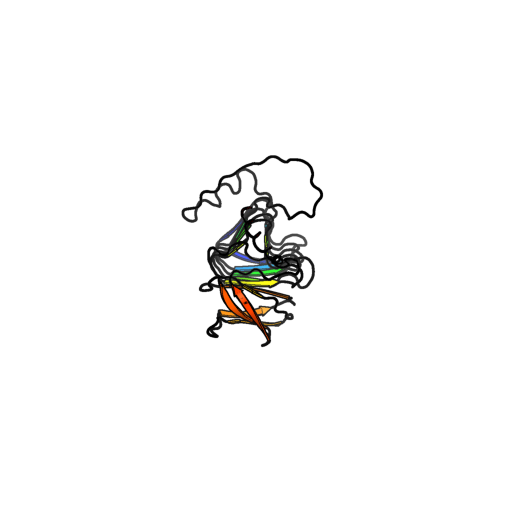C 1
ATOM 667 O O . THR A 1 99 ? 0.696 0.994 -11.391 1.00 98.06 99 THR A O 1
ATOM 670 N N . ILE A 1 100 ? -0.672 1.861 -9.837 1.00 98.56 100 ILE A N 1
ATOM 671 C CA . ILE A 1 100 ? -1.535 0.680 -9.677 1.00 98.56 100 ILE A CA 1
ATOM 672 C C . ILE A 1 100 ? -2.972 1.074 -10.037 1.00 98.56 100 ILE A C 1
ATOM 674 O O . ILE A 1 100 ? -3.653 1.758 -9.272 1.00 98.56 100 ILE A O 1
ATOM 678 N N . SER A 1 101 ? -3.443 0.652 -11.210 1.00 98.44 101 SER A N 1
ATOM 679 C CA . SER A 1 101 ? -4.799 0.935 -11.704 1.00 98.44 101 SER A CA 1
ATOM 680 C C . SER A 1 101 ? -5.752 -0.263 -11.634 1.00 98.44 101 SER A C 1
ATOM 682 O O . SER A 1 101 ? -6.961 -0.092 -11.796 1.00 98.44 101 SER A O 1
ATOM 684 N N . GLY A 1 102 ? -5.252 -1.464 -11.331 1.00 97.62 102 GLY A N 1
ATOM 685 C CA . GLY A 1 102 ? -6.076 -2.667 -11.227 1.00 97.62 102 GLY A CA 1
ATOM 686 C C . GLY A 1 102 ? -5.334 -3.894 -10.698 1.00 97.62 102 GLY A C 1
ATOM 687 O O . GLY A 1 102 ? -4.248 -3.794 -10.131 1.00 97.62 102 GLY A O 1
ATOM 688 N N . GLY A 1 103 ? -5.953 -5.066 -10.863 1.00 98.38 103 GLY A N 1
ATOM 689 C CA . GLY A 1 103 ? -5.426 -6.344 -10.383 1.00 98.38 103 GLY A CA 1
ATOM 690 C C . GLY A 1 103 ? -5.481 -6.533 -8.861 1.00 98.38 103 GLY A C 1
ATOM 691 O O . GLY A 1 103 ? -6.156 -5.804 -8.130 1.00 98.38 103 GLY A O 1
ATOM 692 N N . THR A 1 104 ? -4.783 -7.566 -8.386 1.00 98.75 104 THR A N 1
ATOM 693 C CA . THR A 1 104 ? -4.540 -7.843 -6.960 1.00 98.75 104 THR A CA 1
ATOM 694 C C . THR A 1 104 ? -3.040 -7.829 -6.695 1.00 98.75 104 THR A C 1
ATOM 696 O O . THR A 1 104 ? -2.313 -8.664 -7.230 1.00 98.75 104 THR A O 1
ATOM 699 N N . VAL A 1 105 ? -2.584 -6.898 -5.861 1.00 98.81 105 VAL A N 1
ATOM 700 C CA . VAL A 1 105 ? -1.180 -6.709 -5.483 1.00 98.81 105 VAL A CA 1
ATOM 701 C C . VAL A 1 105 ? -1.024 -7.051 -4.004 1.00 98.81 105 VAL A C 1
ATOM 703 O O . VAL A 1 105 ? -1.701 -6.481 -3.151 1.00 98.81 105 VAL A O 1
ATOM 706 N N . THR A 1 106 ? -0.149 -8.000 -3.688 1.00 98.81 106 THR A N 1
ATOM 707 C CA . THR A 1 106 ? 0.236 -8.364 -2.320 1.00 98.81 106 THR A CA 1
ATOM 708 C C . THR A 1 106 ? 1.742 -8.233 -2.182 1.00 98.81 106 THR A C 1
ATOM 710 O O . THR A 1 106 ? 2.494 -8.775 -2.989 1.00 98.81 106 THR A O 1
ATOM 713 N N . VAL A 1 107 ? 2.177 -7.506 -1.160 1.00 98.81 107 VAL A N 1
ATOM 714 C CA . VAL A 1 107 ? 3.586 -7.219 -0.902 1.00 98.81 107 VAL A CA 1
ATOM 715 C C . VAL A 1 107 ? 3.930 -7.571 0.539 1.00 98.81 107 VAL A C 1
ATOM 717 O O . VAL A 1 107 ? 3.187 -7.236 1.458 1.00 98.81 107 VAL A O 1
ATOM 720 N N . ASN A 1 108 ? 5.060 -8.238 0.739 1.00 98.56 108 ASN A N 1
ATOM 721 C CA . ASN A 1 108 ? 5.593 -8.648 2.032 1.00 98.56 108 ASN A CA 1
ATOM 722 C C . ASN A 1 108 ? 7.098 -8.344 2.079 1.00 98.56 108 ASN A C 1
ATOM 724 O O . ASN A 1 108 ? 7.931 -9.211 1.807 1.00 98.56 108 ASN A O 1
ATOM 728 N N . ALA A 1 109 ? 7.416 -7.090 2.387 1.00 97.75 109 ALA A N 1
ATOM 729 C CA . ALA A 1 109 ? 8.757 -6.514 2.308 1.00 97.75 109 ALA A CA 1
ATOM 730 C C . ALA A 1 109 ? 9.366 -6.323 3.696 1.00 97.75 109 ALA A C 1
ATOM 732 O O . ALA A 1 109 ? 8.634 -6.127 4.668 1.00 97.75 109 ALA A O 1
ATOM 733 N N . ASN A 1 110 ? 10.693 -6.401 3.813 1.00 96.44 110 ASN A N 1
ATOM 734 C CA . ASN A 1 110 ? 11.403 -6.124 5.069 1.00 96.44 110 ASN A CA 1
ATOM 735 C C . ASN A 1 110 ? 12.120 -4.770 5.078 1.00 96.44 110 ASN A C 1
ATOM 737 O O . ASN A 1 110 ? 12.333 -4.263 6.181 1.00 96.44 110 ASN A O 1
ATOM 741 N N . GLY A 1 111 ? 12.421 -4.216 3.903 1.00 95.62 111 GLY A N 1
ATOM 742 C CA . GLY A 1 111 ? 12.580 -2.782 3.683 1.00 95.62 111 GLY A CA 1
ATOM 743 C C . GLY A 1 111 ? 11.207 -2.133 3.515 1.00 95.62 111 GLY A C 1
ATOM 744 O O . GLY A 1 111 ? 10.243 -2.524 4.190 1.00 95.62 111 GLY A O 1
ATOM 745 N N . ASP A 1 112 ? 11.103 -1.183 2.599 1.00 97.25 112 ASP A N 1
ATOM 746 C CA . ASP A 1 112 ? 9.874 -0.467 2.293 1.00 97.25 112 ASP A CA 1
ATOM 747 C C . ASP A 1 112 ? 8.866 -1.336 1.540 1.00 97.25 112 ASP A C 1
ATOM 749 O O . ASP A 1 112 ? 9.188 -2.210 0.734 1.00 97.25 112 ASP A O 1
ATOM 753 N N . GLY A 1 113 ? 7.584 -1.141 1.840 1.00 98.12 113 GLY A N 1
ATOM 754 C CA . GLY A 1 113 ? 6.529 -1.906 1.180 1.00 98.12 113 GLY A CA 1
ATOM 755 C C . GLY A 1 113 ? 6.423 -1.559 -0.305 1.00 98.12 113 GLY A C 1
ATOM 756 O O . GLY A 1 113 ? 6.616 -2.403 -1.177 1.00 98.12 113 GLY A O 1
ATOM 757 N N . ILE A 1 114 ? 6.102 -0.305 -0.583 1.00 98.44 114 ILE A N 1
ATOM 758 C CA . ILE A 1 114 ? 6.055 0.269 -1.924 1.00 98.44 114 ILE A CA 1
ATOM 759 C C . ILE A 1 114 ? 6.852 1.565 -1.829 1.00 98.44 114 ILE A C 1
ATOM 761 O O . ILE A 1 114 ? 6.363 2.483 -1.179 1.00 98.44 114 ILE A O 1
ATOM 765 N N . ASP A 1 115 ? 8.037 1.608 -2.432 1.00 96.69 115 ASP A N 1
ATOM 766 C CA . ASP A 1 115 ? 8.923 2.774 -2.493 1.00 96.69 115 ASP A CA 1
ATOM 767 C C . ASP A 1 115 ? 8.908 3.403 -3.895 1.00 96.69 115 ASP A C 1
ATOM 769 O O . ASP A 1 115 ? 8.712 2.736 -4.921 1.00 96.69 115 ASP A O 1
ATOM 773 N N . SER A 1 116 ? 9.091 4.716 -3.935 1.00 96.19 116 SER A N 1
ATOM 774 C CA . SER A 1 116 ? 9.124 5.511 -5.148 1.00 96.19 116 SER A CA 1
ATOM 775 C C . SER A 1 116 ? 9.946 6.779 -4.944 1.00 96.19 116 SER A C 1
ATOM 777 O O . SER A 1 116 ? 9.512 7.718 -4.274 1.00 96.19 116 SER A O 1
ATOM 779 N N . ASN A 1 117 ? 11.067 6.881 -5.661 1.00 93.44 117 ASN A N 1
ATOM 780 C CA . ASN A 1 117 ? 11.854 8.113 -5.704 1.00 93.44 117 ASN A CA 1
ATOM 781 C C . ASN A 1 117 ? 11.154 9.269 -6.447 1.00 93.44 117 ASN A C 1
ATOM 783 O O . ASN A 1 117 ? 11.612 10.406 -6.371 1.00 93.44 117 ASN A O 1
ATOM 787 N N . GLY A 1 118 ? 10.017 9.007 -7.100 1.00 94.44 118 GLY A N 1
ATOM 788 C CA . GLY A 1 118 ? 9.059 10.018 -7.547 1.00 94.44 118 GLY A CA 1
ATOM 789 C C . GLY A 1 118 ? 7.669 9.786 -6.949 1.00 94.44 118 GLY A C 1
ATOM 790 O O . GLY A 1 118 ? 7.529 9.704 -5.731 1.00 94.44 118 GLY A O 1
ATOM 791 N N . SER A 1 119 ? 6.622 9.661 -7.770 1.00 94.50 119 SER A N 1
ATOM 792 C CA . SER A 1 119 ? 5.221 9.631 -7.299 1.00 94.50 119 SER A CA 1
ATOM 793 C C . SER A 1 119 ? 4.544 8.248 -7.316 1.00 94.50 119 SER A C 1
ATOM 795 O O . SER A 1 119 ? 4.566 7.530 -8.322 1.00 94.50 119 SER A O 1
ATOM 797 N N . LEU A 1 120 ? 3.806 7.939 -6.240 1.00 97.50 120 LEU A N 1
ATOM 798 C CA . LEU A 1 120 ? 2.943 6.757 -6.097 1.00 97.50 120 LEU A CA 1
ATOM 799 C C . LEU A 1 120 ? 1.462 7.085 -6.374 1.00 97.50 120 LEU A C 1
ATOM 801 O O . LEU A 1 120 ? 0.837 7.872 -5.666 1.00 97.50 120 LEU A O 1
ATOM 805 N N . THR A 1 121 ? 0.843 6.427 -7.358 1.00 97.44 121 THR A N 1
ATOM 806 C CA . THR A 1 121 ? -0.589 6.576 -7.685 1.00 97.44 121 THR A CA 1
ATOM 807 C C . THR A 1 121 ? -1.329 5.241 -7.654 1.00 97.44 121 THR A C 1
ATOM 809 O O . THR A 1 121 ? -1.014 4.325 -8.411 1.00 97.44 121 THR A O 1
ATOM 812 N N . ILE A 1 122 ? -2.384 5.147 -6.840 1.00 98.31 122 ILE A N 1
ATOM 813 C CA . ILE A 1 122 ? -3.301 4.000 -6.801 1.00 98.31 122 ILE A CA 1
ATOM 814 C C . ILE A 1 122 ? -4.708 4.464 -7.200 1.00 98.31 122 ILE A C 1
ATOM 816 O O . ILE A 1 122 ? -5.314 5.303 -6.533 1.00 98.31 122 ILE A O 1
ATOM 820 N N . SER A 1 123 ? -5.242 3.932 -8.298 1.00 98.00 123 SER A N 1
ATOM 821 C CA . SER A 1 123 ? -6.557 4.305 -8.849 1.00 98.00 123 SER A CA 1
ATOM 822 C C . SER A 1 123 ? -7.546 3.143 -8.961 1.00 98.00 123 SER A C 1
ATOM 824 O O . SER A 1 123 ? -8.728 3.363 -9.232 1.00 98.00 123 SER A O 1
ATOM 826 N N . GLY A 1 124 ? -7.112 1.910 -8.696 1.00 97.94 124 GLY A N 1
ATOM 827 C CA . GLY A 1 124 ? -7.974 0.733 -8.746 1.00 97.94 124 GLY A CA 1
ATOM 828 C C . GLY A 1 124 ? -7.315 -0.523 -8.184 1.00 97.94 124 GLY A C 1
ATOM 829 O O . GLY A 1 124 ? -6.224 -0.478 -7.623 1.00 97.94 124 GLY A O 1
ATOM 830 N N . GLY A 1 125 ? -8.005 -1.655 -8.328 1.00 98.62 125 GLY A N 1
ATOM 831 C CA . GLY A 1 125 ? -7.522 -2.955 -7.857 1.00 98.62 125 GLY A CA 1
ATOM 832 C C . GLY A 1 125 ? -7.644 -3.160 -6.345 1.00 98.62 125 GLY A C 1
ATOM 833 O O . GLY A 1 125 ? -8.436 -2.508 -5.659 1.00 98.62 125 GLY A O 1
ATOM 834 N N . THR A 1 126 ? -6.890 -4.129 -5.830 1.00 98.81 126 THR A N 1
ATOM 835 C CA . THR A 1 126 ? -6.732 -4.395 -4.393 1.00 98.81 126 THR A CA 1
ATOM 836 C C . THR A 1 126 ? -5.252 -4.522 -4.058 1.00 98.81 126 THR A C 1
ATOM 838 O O . THR A 1 126 ? -4.598 -5.436 -4.551 1.00 98.81 126 THR A O 1
ATOM 841 N N . THR A 1 127 ? -4.750 -3.644 -3.194 1.00 98.88 127 THR A N 1
ATOM 842 C CA . THR A 1 127 ? -3.349 -3.593 -2.762 1.00 98.88 127 THR A CA 1
ATOM 843 C C . THR A 1 127 ? -3.260 -3.911 -1.271 1.00 98.88 127 THR A C 1
ATOM 845 O O . THR A 1 127 ? -3.884 -3.246 -0.445 1.00 98.88 127 THR A O 1
ATOM 848 N N . THR A 1 128 ? -2.498 -4.943 -0.914 1.00 98.88 128 THR A N 1
ATOM 849 C CA . THR A 1 128 ? -2.222 -5.354 0.471 1.00 98.88 128 THR A CA 1
ATOM 850 C C . THR A 1 128 ? -0.721 -5.310 0.713 1.00 98.88 128 THR A C 1
ATOM 852 O O . THR A 1 128 ? 0.025 -6.028 0.052 1.00 98.88 128 THR A O 1
ATOM 855 N N . VAL A 1 129 ? -0.276 -4.494 1.667 1.00 98.88 129 VAL A N 1
ATOM 856 C CA . VAL A 1 129 ? 1.149 -4.325 1.972 1.00 98.88 129 VAL A CA 1
ATOM 857 C C . VAL A 1 129 ? 1.442 -4.699 3.419 1.00 98.88 129 VAL A C 1
ATOM 859 O O . VAL A 1 129 ? 0.987 -4.046 4.356 1.00 98.88 129 VAL A O 1
ATOM 862 N N . TYR A 1 130 ? 2.231 -5.750 3.605 1.00 98.62 130 TYR A N 1
ATOM 863 C CA . TYR A 1 130 ? 2.858 -6.116 4.867 1.00 98.62 130 TYR A CA 1
ATOM 864 C C . TYR A 1 130 ? 4.250 -5.485 4.898 1.00 98.62 130 TYR A C 1
ATOM 866 O O . TYR A 1 130 ? 5.229 -6.092 4.460 1.00 98.62 130 TYR A O 1
ATOM 874 N N . GLY A 1 131 ? 4.308 -4.240 5.368 1.00 96.81 131 GLY A N 1
ATOM 875 C CA . GLY A 1 131 ? 5.537 -3.461 5.451 1.00 96.81 131 GLY A CA 1
ATOM 876 C C . GLY A 1 131 ? 6.510 -3.961 6.531 1.00 96.81 131 GLY A C 1
ATOM 877 O O . GLY A 1 131 ? 6.338 -5.047 7.104 1.00 96.81 131 GLY A O 1
ATOM 878 N N . PRO A 1 132 ? 7.553 -3.177 6.832 1.00 95.88 132 PRO A N 1
ATOM 879 C CA . PRO A 1 132 ? 8.599 -3.534 7.782 1.00 95.88 132 PRO A CA 1
ATOM 880 C C . PRO A 1 132 ? 8.039 -3.717 9.201 1.00 95.88 132 PRO A C 1
ATOM 882 O O . PRO A 1 132 ? 7.093 -3.056 9.622 1.00 95.88 132 PRO A O 1
ATOM 885 N N . ALA A 1 133 ? 8.632 -4.642 9.965 1.00 93.25 133 ALA A N 1
ATOM 886 C CA . ALA A 1 133 ? 8.198 -4.933 11.340 1.00 93.25 133 ALA A CA 1
ATOM 887 C C . ALA A 1 133 ? 8.883 -4.043 12.401 1.00 93.25 133 ALA A C 1
ATOM 889 O O . ALA A 1 133 ? 8.540 -4.115 13.582 1.00 93.25 133 ALA A O 1
ATOM 890 N N . SER A 1 134 ? 9.887 -3.263 11.993 1.00 89.12 134 SER A N 1
ATOM 891 C CA . SER A 1 134 ? 10.725 -2.393 12.827 1.00 89.12 134 SER A CA 1
ATOM 892 C C . SER A 1 134 ? 11.652 -1.573 11.934 1.00 89.12 134 SER A C 1
ATOM 894 O O . SER A 1 134 ? 12.077 -2.106 10.910 1.00 89.12 134 SER A O 1
ATOM 896 N N . GLY A 1 135 ? 12.086 -0.392 12.375 1.00 84.50 135 GLY A N 1
ATOM 897 C CA . GLY A 1 135 ? 13.088 0.400 11.667 1.00 84.50 135 GLY A CA 1
ATOM 898 C C . GLY A 1 135 ? 12.501 1.605 10.941 1.00 84.50 135 GLY A C 1
ATOM 899 O O . GLY A 1 135 ? 11.297 1.854 10.958 1.00 84.50 135 GLY A O 1
ATOM 900 N N . ALA A 1 136 ? 13.395 2.368 10.318 1.00 82.25 136 ALA A N 1
ATOM 901 C CA . ALA A 1 136 ? 13.110 3.649 9.682 1.00 82.25 136 ALA A CA 1
ATOM 902 C C . ALA A 1 136 ? 12.648 3.485 8.223 1.00 82.25 136 ALA A C 1
ATOM 904 O O . ALA A 1 136 ? 13.143 4.191 7.355 1.00 82.25 136 ALA A O 1
ATOM 905 N N . ASN A 1 137 ? 11.728 2.545 8.002 1.00 90.88 137 ASN A N 1
ATOM 906 C CA . ASN A 1 137 ? 11.119 2.225 6.716 1.00 90.88 137 ASN A CA 1
ATOM 907 C C . ASN A 1 137 ? 9.586 2.181 6.906 1.00 90.88 137 ASN A C 1
ATOM 909 O O . ASN A 1 137 ? 9.074 1.882 8.001 1.00 90.88 137 ASN A O 1
ATOM 913 N N . SER A 1 138 ? 8.863 2.460 5.833 1.00 93.25 138 SER A N 1
ATOM 914 C CA . SER A 1 138 ? 7.420 2.643 5.714 1.00 93.25 138 SER A CA 1
ATOM 915 C C . SER A 1 138 ? 6.736 1.471 4.987 1.00 93.25 138 SER A C 1
ATOM 917 O O . SER A 1 138 ? 7.349 0.587 4.392 1.00 93.25 138 SER A O 1
ATOM 919 N N . SER A 1 139 ? 5.400 1.414 5.030 1.00 96.94 139 SER A N 1
ATOM 920 C CA . SER A 1 139 ? 4.644 0.481 4.172 1.00 96.94 139 SER A CA 1
ATOM 921 C C . SER A 1 139 ? 4.364 1.044 2.779 1.00 96.94 139 SER A C 1
ATOM 923 O O . SER A 1 139 ? 4.134 0.289 1.844 1.00 96.94 139 SER A O 1
ATOM 925 N N . LEU A 1 140 ? 4.305 2.366 2.672 1.00 97.31 140 LEU A N 1
ATOM 926 C CA . LEU A 1 140 ? 4.191 3.145 1.448 1.00 97.31 140 LEU A CA 1
ATOM 927 C C . LEU A 1 140 ? 5.195 4.280 1.650 1.00 97.31 140 LEU A C 1
ATOM 929 O O . LEU A 1 140 ? 5.137 4.893 2.713 1.00 97.31 140 LEU A O 1
ATOM 933 N N . ASP A 1 141 ? 6.075 4.526 0.696 1.00 95.56 141 ASP A N 1
ATOM 934 C CA . ASP A 1 141 ? 7.052 5.614 0.691 1.00 95.56 141 ASP A CA 1
ATOM 935 C C . ASP A 1 141 ? 7.035 6.266 -0.701 1.00 95.56 141 ASP A C 1
ATOM 937 O O . ASP A 1 141 ? 6.699 5.617 -1.702 1.00 95.56 141 ASP A O 1
ATOM 941 N N . SER A 1 142 ? 7.221 7.582 -0.759 1.00 95.06 142 SER A N 1
ATOM 942 C CA . SER A 1 142 ? 7.075 8.360 -1.993 1.00 95.06 142 SER A CA 1
ATOM 943 C C . SER A 1 142 ? 7.667 9.755 -1.819 1.00 95.06 142 SER A C 1
ATOM 945 O O . SER A 1 142 ? 6.991 10.651 -1.311 1.00 95.06 142 SER A O 1
ATOM 947 N N . ASN A 1 143 ? 8.859 9.995 -2.369 1.00 93.50 143 ASN A N 1
ATOM 948 C CA . ASN A 1 143 ? 9.485 11.328 -2.367 1.00 93.50 143 ASN A CA 1
ATOM 949 C C . ASN A 1 143 ? 8.596 12.401 -3.035 1.00 93.50 143 ASN A C 1
ATOM 951 O O . ASN A 1 143 ? 8.653 13.581 -2.678 1.00 93.50 143 ASN A O 1
ATOM 955 N N . GLY A 1 144 ? 7.804 11.990 -4.032 1.00 92.12 144 GLY A N 1
ATOM 956 C CA . GLY A 1 144 ? 6.853 12.813 -4.775 1.00 92.12 144 GLY A CA 1
ATOM 957 C C . GLY A 1 144 ? 5.416 12.728 -4.246 1.00 92.12 144 GLY A C 1
ATOM 958 O O . GLY A 1 144 ? 5.148 12.581 -3.054 1.00 92.12 144 GLY A O 1
ATOM 959 N N . ALA A 1 145 ? 4.433 12.853 -5.139 1.00 93.19 145 ALA A N 1
ATOM 960 C CA . ALA A 1 145 ? 3.027 12.831 -4.751 1.00 93.19 145 ALA A CA 1
ATOM 961 C C . ALA A 1 145 ? 2.508 11.399 -4.535 1.00 93.19 145 ALA A C 1
ATOM 963 O O . ALA A 1 145 ? 2.475 10.599 -5.468 1.00 93.19 145 ALA A O 1
ATOM 964 N N . MET A 1 146 ? 1.991 11.113 -3.337 1.00 95.44 146 MET A N 1
ATOM 965 C CA . MET A 1 146 ? 1.278 9.869 -3.038 1.00 95.44 146 MET A CA 1
ATOM 966 C C . MET A 1 146 ? -0.241 10.088 -3.132 1.00 95.44 146 MET A C 1
ATOM 968 O O . MET A 1 146 ? -0.806 10.882 -2.379 1.00 95.44 146 MET A O 1
ATOM 972 N N . SER A 1 147 ? -0.929 9.382 -4.031 1.00 95.31 147 SER A N 1
ATOM 973 C CA . SER A 1 147 ? -2.364 9.569 -4.299 1.00 95.31 147 SER A CA 1
ATOM 974 C C . SER A 1 147 ? -3.138 8.250 -4.333 1.00 95.31 147 SER A C 1
ATOM 976 O O . SER A 1 147 ? -2.722 7.289 -4.980 1.00 95.31 147 SER A O 1
ATOM 978 N N . ILE A 1 148 ? -4.301 8.218 -3.670 1.00 96.94 148 ILE A N 1
ATOM 979 C CA . ILE A 1 148 ? -5.255 7.101 -3.721 1.00 96.94 148 ILE A CA 1
ATOM 980 C C . ILE A 1 148 ? -6.615 7.635 -4.186 1.00 96.94 148 ILE A C 1
ATOM 982 O O . ILE A 1 148 ? -7.308 8.351 -3.464 1.00 96.94 148 ILE A O 1
ATOM 986 N N . THR A 1 149 ? -7.007 7.278 -5.407 1.00 96.69 149 THR A N 1
ATOM 987 C CA . THR A 1 149 ? -8.231 7.769 -6.070 1.00 96.69 149 THR A CA 1
ATOM 988 C C . THR A 1 149 ? -9.294 6.690 -6.270 1.00 96.69 149 THR A C 1
ATOM 990 O O . THR A 1 149 ? -10.452 7.021 -6.527 1.00 96.69 149 THR A O 1
ATOM 993 N N . GLY A 1 150 ? -8.942 5.414 -6.096 1.00 97.25 150 GLY A N 1
ATOM 994 C CA . GLY A 1 150 ? -9.853 4.285 -6.265 1.00 97.25 150 GLY A CA 1
ATOM 995 C C . GLY A 1 150 ? -9.283 2.966 -5.738 1.00 97.25 150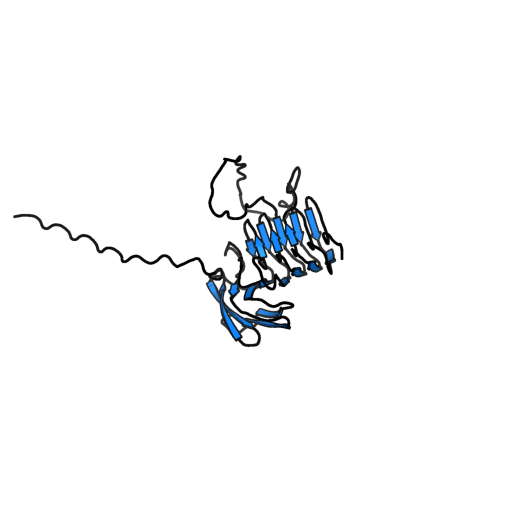 GLY A C 1
ATOM 996 O O . GLY A 1 150 ? -8.165 2.914 -5.227 1.00 97.25 150 GLY A O 1
ATOM 997 N N . GLY A 1 151 ? -10.062 1.889 -5.869 1.00 98.31 151 GLY A N 1
ATOM 998 C CA . GLY A 1 151 ? -9.675 0.546 -5.424 1.00 98.31 151 GLY A CA 1
ATOM 999 C C . GLY A 1 151 ? -9.738 0.355 -3.906 1.00 98.31 151 GLY A C 1
ATOM 1000 O O . GLY A 1 151 ? -10.381 1.127 -3.191 1.00 98.31 151 GLY A O 1
ATOM 1001 N N . THR A 1 152 ? -9.067 -0.686 -3.417 1.00 98.81 152 THR A N 1
ATOM 1002 C CA . THR A 1 152 ? -8.907 -0.977 -1.985 1.00 98.81 152 THR A CA 1
ATOM 1003 C C . THR A 1 152 ? -7.429 -1.079 -1.645 1.00 98.81 152 THR A C 1
ATOM 1005 O O . THR A 1 152 ? -6.704 -1.837 -2.281 1.00 98.81 152 THR A O 1
ATOM 1008 N N . VAL A 1 153 ? -6.989 -0.360 -0.618 1.00 98.88 153 VAL A N 1
ATOM 1009 C CA . VAL A 1 153 ? -5.618 -0.383 -0.104 1.00 98.88 153 VAL A CA 1
ATOM 1010 C C . VAL A 1 153 ? -5.663 -0.699 1.383 1.00 98.88 153 VAL A C 1
ATOM 1012 O O . VAL A 1 153 ? -6.359 -0.018 2.136 1.00 98.88 153 VAL A O 1
ATOM 1015 N N . ILE A 1 154 ? -4.888 -1.691 1.815 1.00 98.81 154 ILE A N 1
ATOM 1016 C CA . ILE A 1 154 ? -4.482 -1.834 3.212 1.00 98.81 154 ILE A CA 1
ATOM 1017 C C . ILE A 1 154 ? -2.963 -1.940 3.293 1.00 98.81 154 ILE A C 1
ATOM 1019 O O . ILE A 1 154 ? -2.350 -2.734 2.580 1.00 98.81 154 ILE A O 1
ATOM 1023 N N . ALA A 1 155 ? -2.361 -1.155 4.178 1.00 98.69 155 ALA A N 1
ATOM 1024 C CA . ALA A 1 155 ? -0.932 -1.204 4.434 1.00 98.69 155 ALA A CA 1
ATOM 1025 C C . ALA A 1 155 ? -0.670 -1.260 5.945 1.00 98.69 155 ALA A C 1
ATOM 1027 O O . ALA A 1 155 ? -1.207 -0.466 6.720 1.00 98.69 155 ALA A O 1
ATOM 1028 N N . PHE A 1 156 ? 0.132 -2.237 6.358 1.00 98.50 156 PHE A N 1
ATOM 1029 C CA . PHE A 1 156 ? 0.596 -2.425 7.728 1.00 98.50 156 PHE A CA 1
ATOM 1030 C C . PHE A 1 156 ? 2.005 -1.843 7.831 1.00 98.50 156 PHE A C 1
ATOM 1032 O O . PHE A 1 156 ? 2.931 -2.384 7.226 1.00 98.50 156 PHE A O 1
ATOM 1039 N N . ALA A 1 157 ? 2.158 -0.752 8.579 1.00 95.75 157 ALA A N 1
ATOM 1040 C CA . ALA A 1 157 ? 3.424 -0.037 8.738 1.00 95.75 157 ALA A CA 1
ATOM 1041 C C . ALA A 1 157 ? 3.979 -0.174 10.161 1.00 95.75 157 ALA A C 1
ATOM 1043 O O . ALA A 1 157 ? 3.280 -0.589 11.097 1.00 95.75 157 ALA A O 1
ATOM 1044 N N . THR A 1 158 ? 5.228 0.251 10.356 1.00 93.69 158 THR A N 1
ATOM 1045 C CA . THR A 1 158 ? 5.732 0.559 11.700 1.00 93.69 158 THR A CA 1
ATOM 1046 C C . THR A 1 158 ? 4.950 1.740 12.299 1.00 93.69 158 THR A C 1
ATOM 1048 O O . THR A 1 158 ? 4.127 2.375 11.647 1.00 93.69 158 THR A O 1
ATOM 1051 N N . GLY A 1 159 ? 5.169 2.031 13.582 1.00 90.00 159 GLY A N 1
ATOM 1052 C CA . GLY A 1 159 ? 4.762 3.315 14.170 1.00 90.00 159 GLY A CA 1
ATOM 1053 C C . GLY A 1 159 ? 5.893 4.351 14.170 1.00 90.00 159 GLY A C 1
ATOM 1054 O O . GLY A 1 159 ? 5.754 5.382 14.824 1.00 90.00 159 GLY A O 1
ATOM 1055 N N . GLU A 1 160 ? 7.028 4.034 13.536 1.00 88.94 160 GLU A N 1
ATOM 1056 C CA . GLU A 1 160 ? 8.290 4.781 13.624 1.00 88.94 160 GLU A CA 1
ATOM 1057 C C . GLU A 1 160 ? 8.455 5.713 12.420 1.00 88.94 160 GLU A C 1
ATOM 1059 O O . GLU A 1 160 ? 8.773 6.889 12.600 1.00 88.94 160 GLU A O 1
ATOM 1064 N N . MET A 1 161 ? 8.149 5.205 11.223 1.00 87.25 161 MET A N 1
ATOM 1065 C CA . MET A 1 161 ? 8.020 5.967 9.986 1.00 87.25 161 MET A CA 1
ATOM 1066 C C . MET A 1 161 ? 6.691 5.587 9.321 1.00 87.25 161 MET A C 1
ATOM 1068 O O . MET A 1 161 ? 6.389 4.408 9.132 1.00 87.25 161 MET A O 1
ATOM 1072 N N . VAL A 1 162 ? 5.848 6.591 9.081 1.00 92.56 162 VAL A N 1
ATOM 1073 C CA . VAL A 1 162 ? 4.523 6.437 8.469 1.00 92.56 162 VAL A CA 1
ATOM 1074 C C . VAL A 1 162 ? 4.327 7.595 7.510 1.00 92.56 162 VAL A C 1
ATOM 1076 O O . VAL A 1 162 ? 4.019 8.709 7.937 1.00 92.56 162 VAL A O 1
ATOM 1079 N N . GLU A 1 163 ? 4.474 7.317 6.225 1.00 93.94 163 GLU A N 1
ATOM 1080 C CA . GLU A 1 163 ? 3.997 8.205 5.174 1.00 93.94 163 GLU A CA 1
ATOM 1081 C C . GLU A 1 163 ? 2.497 7.979 4.935 1.00 93.94 163 GLU A C 1
ATOM 1083 O O . GLU A 1 163 ? 1.926 6.937 5.272 1.00 93.94 163 GLU A O 1
ATOM 1088 N N . THR A 1 164 ? 1.8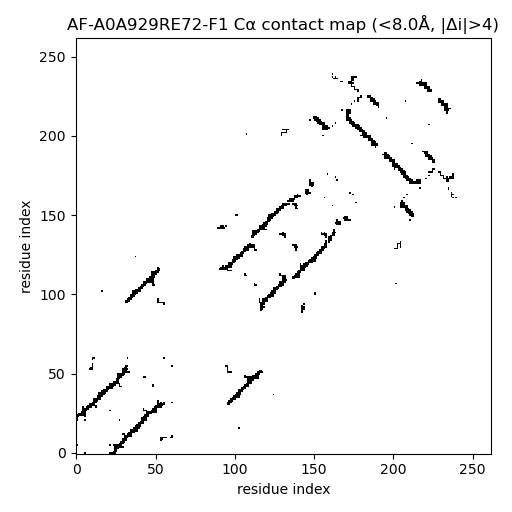28 8.971 4.355 1.00 94.44 164 THR A N 1
ATOM 1089 C CA . THR A 1 164 ? 0.402 8.906 4.011 1.00 94.44 164 THR A CA 1
ATOM 1090 C C . THR A 1 164 ? 0.143 9.678 2.722 1.00 94.44 164 THR A C 1
ATOM 1092 O O . THR A 1 164 ? 0.902 10.608 2.446 1.00 94.44 164 THR A O 1
ATOM 1095 N N . PRO A 1 165 ? -0.939 9.388 1.971 1.00 94.50 165 PRO A N 1
ATOM 1096 C CA . PRO A 1 165 ? -1.246 10.112 0.742 1.00 94.50 165 PRO A CA 1
ATOM 1097 C C . PRO A 1 165 ? -1.231 11.635 0.932 1.00 94.50 165 PRO A C 1
ATOM 1099 O O . PRO A 1 165 ? -1.788 12.170 1.891 1.00 94.50 165 PRO A O 1
ATOM 1102 N N . THR A 1 166 ? -0.590 12.345 0.007 1.00 91.06 166 THR A N 1
ATOM 1103 C CA . THR A 1 166 ? -0.310 13.784 0.119 1.00 91.06 166 THR A CA 1
ATOM 1104 C C . THR A 1 166 ? -1.491 14.663 -0.303 1.00 91.06 166 THR A C 1
ATOM 1106 O O . THR A 1 166 ? -1.448 15.883 -0.140 1.00 91.06 166 THR A O 1
ATOM 1109 N N . THR A 1 167 ? -2.571 14.057 -0.812 1.00 85.69 167 THR A N 1
ATOM 1110 C CA . THR A 1 167 ? -3.808 14.735 -1.217 1.00 85.69 167 THR A CA 1
ATOM 1111 C C . THR A 1 167 ? -5.069 14.099 -0.614 1.00 85.69 167 THR A C 1
ATOM 1113 O O . THR A 1 167 ? -5.090 12.948 -0.170 1.00 85.69 167 THR A O 1
ATOM 1116 N N . THR A 1 168 ? -6.149 14.882 -0.610 1.00 90.38 168 THR A N 1
ATOM 1117 C CA . THR A 1 168 ? -7.522 14.462 -0.282 1.00 90.38 168 THR A CA 1
ATOM 1118 C C . THR A 1 168 ? -8.478 14.588 -1.480 1.00 90.38 168 THR A C 1
ATOM 1120 O O . THR A 1 168 ? -9.691 14.408 -1.335 1.00 90.38 168 THR A O 1
ATOM 1123 N N . ASP A 1 169 ? -7.935 14.842 -2.675 1.00 84.81 169 ASP A N 1
ATOM 1124 C CA . ASP A 1 169 ? -8.665 14.882 -3.942 1.00 84.81 169 ASP A CA 1
ATOM 1125 C C . ASP A 1 169 ? -8.947 13.455 -4.442 1.00 84.81 169 ASP A C 1
ATOM 1127 O O . ASP A 1 169 ? -8.177 12.875 -5.205 1.00 84.81 169 ASP A O 1
ATOM 1131 N N . GLY A 1 170 ? -10.060 12.865 -3.997 1.00 87.12 170 GLY A N 1
ATOM 1132 C CA . GLY A 1 170 ? -10.490 11.539 -4.443 1.00 87.12 170 GLY A CA 1
ATOM 1133 C C . GLY A 1 170 ? -11.068 10.674 -3.328 1.00 87.12 170 GLY A C 1
ATOM 1134 O O . GLY A 1 170 ? -11.974 11.092 -2.603 1.00 87.12 170 GLY A O 1
ATOM 1135 N N . GLN A 1 171 ? -10.577 9.437 -3.233 1.00 94.88 171 GLN A N 1
ATOM 1136 C CA . GLN A 1 171 ? -11.070 8.433 -2.295 1.00 94.88 171 GLN A CA 1
ATOM 1137 C C . GLN A 1 171 ? -10.583 8.734 -0.871 1.00 94.88 171 GLN A C 1
ATOM 1139 O O . GLN A 1 171 ? -9.447 9.151 -0.652 1.00 94.88 171 GLN A O 1
ATOM 1144 N N . GLY A 1 172 ? -11.445 8.514 0.123 1.00 97.56 172 GLY A N 1
ATOM 1145 C CA . GLY A 1 172 ? -11.064 8.660 1.523 1.00 97.56 172 GLY A CA 1
ATOM 1146 C C . GLY A 1 172 ? -10.043 7.609 1.956 1.00 97.56 172 GLY A C 1
ATOM 1147 O O . GLY A 1 172 ? -10.186 6.426 1.645 1.00 97.56 172 GLY A O 1
ATOM 1148 N N . TRP A 1 173 ? -9.037 8.026 2.714 1.00 98.06 173 TRP A N 1
ATOM 1149 C CA . TRP A 1 173 ? -8.010 7.154 3.288 1.00 98.06 173 TRP A CA 1
ATOM 1150 C C . TRP A 1 173 ? -7.789 7.514 4.757 1.00 98.06 173 TRP A C 1
ATOM 1152 O O . TRP A 1 173 ? -7.889 8.680 5.114 1.00 98.06 173 TRP A O 1
ATOM 1162 N N . ILE A 1 174 ? -7.493 6.542 5.616 1.00 98.19 174 ILE A N 1
ATOM 1163 C CA . ILE A 1 174 ? -7.128 6.749 7.026 1.00 98.19 174 ILE A CA 1
ATOM 1164 C C . ILE A 1 174 ? -5.709 6.255 7.288 1.00 98.19 174 ILE A C 1
ATOM 1166 O O . ILE A 1 174 ? -5.267 5.300 6.656 1.00 98.19 174 ILE A O 1
ATOM 1170 N N . SER A 1 175 ? -5.047 6.845 8.281 1.00 97.56 175 SER A N 1
ATOM 1171 C CA . SER A 1 175 ? -3.901 6.253 8.974 1.00 97.56 175 SER A CA 1
ATOM 1172 C C . SER A 1 175 ? -4.229 6.175 10.464 1.00 97.56 175 SER A C 1
ATOM 1174 O O . SER A 1 175 ? -4.572 7.182 11.085 1.00 97.56 175 SER A O 1
ATOM 1176 N N . ALA A 1 176 ? -4.172 4.975 11.039 1.00 97.25 176 ALA A N 1
ATOM 1177 C CA . ALA A 1 176 ? -4.511 4.725 12.435 1.00 97.25 176 ALA A CA 1
ATOM 1178 C C . ALA A 1 176 ? -3.318 4.118 13.177 1.00 97.25 176 ALA A C 1
ATOM 1180 O O . ALA A 1 176 ? -2.837 3.049 12.805 1.00 97.25 176 ALA A O 1
ATOM 1181 N N . SER A 1 177 ? -2.885 4.755 14.269 1.00 96.44 177 SER A N 1
ATOM 1182 C CA . SER A 1 177 ? -1.844 4.251 15.181 1.00 96.44 177 SER A CA 1
ATOM 1183 C C . SER A 1 177 ? -2.351 3.082 16.039 1.00 96.44 177 SER A C 1
ATOM 1185 O O . SER A 1 177 ? -2.450 3.180 17.262 1.00 96.44 177 SER A O 1
ATOM 1187 N N . ALA A 1 178 ? -2.712 1.985 15.378 1.00 96.56 178 ALA A N 1
ATOM 1188 C CA . ALA A 1 178 ? -3.152 0.736 15.976 1.00 96.56 178 ALA A CA 1
ATOM 1189 C C . ALA A 1 178 ? -2.033 -0.308 15.865 1.00 96.56 178 ALA A C 1
ATOM 1191 O O . ALA A 1 178 ? -1.425 -0.465 14.806 1.00 96.56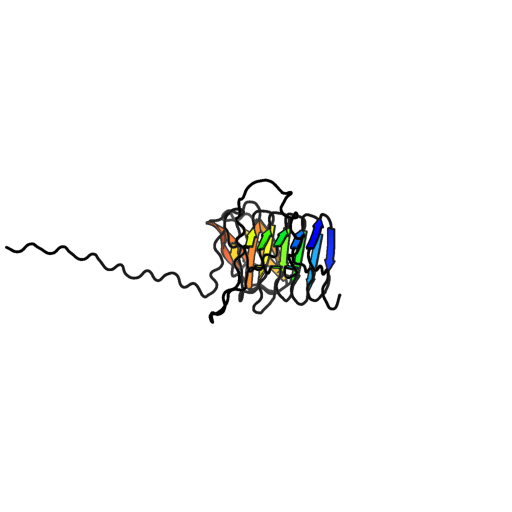 178 ALA A O 1
ATOM 1192 N N . THR A 1 179 ? -1.763 -1.025 16.956 1.00 97.75 179 THR A N 1
ATOM 1193 C CA . THR A 1 179 ? -0.646 -1.974 17.044 1.00 97.75 179 THR A CA 1
ATOM 1194 C C . THR A 1 179 ? -1.135 -3.418 17.024 1.00 97.75 179 THR A C 1
A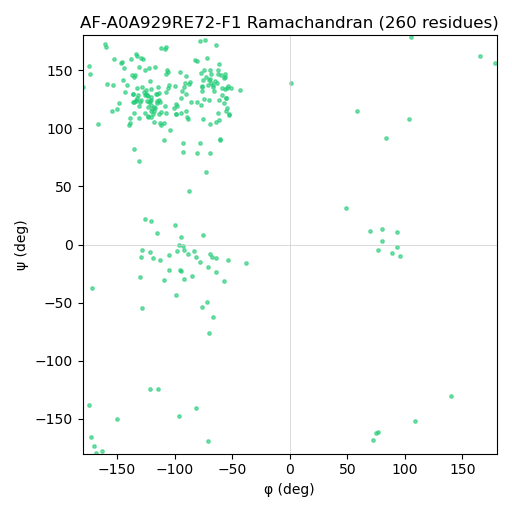TOM 1196 O O . THR A 1 179 ? -2.199 -3.733 17.559 1.00 97.75 179 THR A O 1
ATOM 1199 N N . GLY A 1 180 ? -0.347 -4.316 16.432 1.00 98.06 180 GLY A N 1
ATOM 1200 C CA . GLY A 1 180 ? -0.671 -5.740 16.369 1.00 98.06 180 GLY A CA 1
ATOM 1201 C C . GLY A 1 180 ? 0.542 -6.620 16.088 1.00 98.06 180 GLY A C 1
ATOM 1202 O O . GLY A 1 180 ? 1.649 -6.141 15.835 1.00 98.06 180 GLY A O 1
ATOM 1203 N N . SER A 1 181 ? 0.338 -7.932 16.174 1.00 98.12 181 SER A N 1
ATOM 1204 C CA . SER A 1 181 ? 1.362 -8.952 15.920 1.00 98.12 181 SER A CA 1
ATOM 1205 C C . SER A 1 181 ? 1.111 -9.678 14.598 1.00 98.12 181 SER A C 1
ATOM 1207 O O . SER A 1 181 ? 0.036 -9.579 14.008 1.00 98.12 181 SER A O 1
ATOM 1209 N N . ALA A 1 182 ? 2.083 -10.479 14.155 1.00 98.25 182 ALA A N 1
ATOM 1210 C CA . ALA A 1 182 ? 1.839 -11.465 13.106 1.00 98.25 182 ALA A CA 1
ATOM 1211 C C . ALA A 1 182 ? 0.674 -12.389 13.516 1.00 98.25 182 ALA A C 1
ATOM 1213 O O . ALA A 1 182 ? 0.689 -12.968 14.604 1.00 98.25 182 ALA A O 1
ATOM 1214 N N . GLY A 1 183 ? -0.337 -12.509 12.657 1.00 98.50 183 GLY A N 1
ATOM 1215 C CA . GLY A 1 183 ? -1.583 -13.231 12.922 1.00 98.50 183 GLY A CA 1
ATOM 1216 C C . GLY A 1 183 ? -2.707 -12.404 13.563 1.00 98.50 183 GLY A C 1
ATOM 1217 O O . GLY A 1 183 ? -3.823 -12.916 13.647 1.00 98.50 183 GLY A O 1
ATOM 1218 N N . SER A 1 184 ? -2.466 -11.150 13.973 1.00 98.75 184 SER A N 1
ATOM 1219 C CA . SER A 1 184 ? -3.531 -10.258 14.457 1.00 98.75 184 SER A CA 1
ATOM 1220 C C . SER A 1 184 ? -4.552 -9.968 13.358 1.00 98.75 184 SER A C 1
ATOM 1222 O O . SER A 1 184 ? -4.197 -9.740 12.195 1.00 98.75 184 SER A O 1
ATOM 1224 N N . THR A 1 185 ? -5.830 -9.960 13.736 1.00 98.69 185 THR A N 1
ATOM 1225 C CA . THR A 1 185 ? -6.954 -9.648 12.848 1.00 98.69 185 THR A CA 1
ATOM 1226 C C . THR A 1 185 ? -7.307 -8.173 12.958 1.00 98.69 185 THR A C 1
ATOM 1228 O O . THR A 1 185 ? -7.586 -7.671 14.046 1.00 98.69 185 THR A O 1
ATOM 1231 N N . VAL A 1 186 ? -7.341 -7.489 11.817 1.00 98.88 186 VAL A N 1
ATOM 1232 C CA . VAL A 1 186 ? -7.683 -6.070 11.702 1.00 98.88 186 VAL A CA 1
ATOM 1233 C C . VAL A 1 186 ? -8.992 -5.925 10.944 1.00 98.88 186 VAL A C 1
ATOM 1235 O O . VAL A 1 186 ? -9.127 -6.425 9.831 1.00 98.88 186 VAL A O 1
ATOM 1238 N N . THR A 1 187 ? -9.966 -5.250 11.546 1.00 98.88 187 THR A N 1
ATOM 1239 C CA . THR A 1 187 ? -11.268 -4.953 10.934 1.00 98.88 187 THR A CA 1
ATOM 1240 C C . THR A 1 187 ? -11.473 -3.449 10.869 1.00 98.88 187 THR A C 1
ATOM 1242 O O . THR A 1 187 ? -11.249 -2.761 11.863 1.00 98.88 187 THR A O 1
ATOM 1245 N N . ILE A 1 188 ? -11.913 -2.946 9.717 1.00 98.81 188 ILE A N 1
ATOM 1246 C CA . ILE A 1 188 ? -12.234 -1.533 9.518 1.00 98.81 188 ILE A CA 1
ATOM 1247 C C . ILE A 1 188 ? -13.751 -1.379 9.425 1.00 98.81 188 ILE A C 1
ATOM 1249 O O . ILE A 1 188 ? -14.399 -2.098 8.660 1.00 98.81 188 ILE A O 1
ATOM 1253 N N . THR A 1 189 ? -14.319 -0.435 10.176 1.00 98.69 189 THR A N 1
ATOM 1254 C CA . THR A 1 189 ? -15.748 -0.085 10.133 1.00 98.69 189 THR A CA 1
ATOM 1255 C C . THR A 1 189 ? -15.974 1.403 9.884 1.00 98.69 189 THR A C 1
ATOM 1257 O O . THR A 1 189 ? -15.178 2.243 10.308 1.00 98.69 189 THR A O 1
ATOM 1260 N N . ASP A 1 190 ? -17.094 1.735 9.243 1.00 98.06 190 ASP A N 1
ATOM 1261 C CA . ASP A 1 190 ? -17.592 3.111 9.150 1.00 98.06 190 ASP A CA 1
ATOM 1262 C C . ASP A 1 190 ? -18.280 3.578 10.452 1.00 98.06 190 ASP A C 1
ATOM 1264 O O . ASP A 1 190 ? -18.496 2.805 11.390 1.00 98.06 190 ASP A O 1
ATOM 1268 N N . ALA A 1 191 ? -18.678 4.852 10.496 1.00 95.62 191 ALA A N 1
ATOM 1269 C CA . ALA A 1 191 ? -19.405 5.442 11.624 1.00 95.62 191 ALA A CA 1
ATOM 1270 C C . ALA A 1 191 ? -20.806 4.836 11.884 1.00 95.62 191 ALA A C 1
ATOM 1272 O O . ALA A 1 191 ? -21.400 5.104 12.929 1.00 95.62 191 ALA A O 1
ATOM 1273 N N . ASN A 1 192 ? -21.344 4.023 10.966 1.00 96.19 192 ASN A N 1
ATOM 1274 C CA . ASN A 1 192 ? -22.601 3.288 11.137 1.00 96.19 192 ASN A CA 1
ATOM 1275 C C . ASN A 1 192 ? -22.380 1.872 11.709 1.00 96.19 192 ASN A C 1
ATOM 1277 O O . ASN A 1 192 ? -23.354 1.164 11.975 1.00 96.19 192 ASN A O 1
ATOM 1281 N N . GLY A 1 193 ? -21.123 1.446 11.886 1.00 95.69 193 GLY A N 1
ATOM 1282 C CA . GLY A 1 193 ? -20.749 0.086 12.278 1.00 95.69 193 GLY A CA 1
ATOM 1283 C C . GLY A 1 193 ? -20.749 -0.920 11.120 1.00 95.69 193 GLY A C 1
ATOM 1284 O O . GLY A 1 193 ? -20.697 -2.126 11.361 1.00 95.69 193 GLY A O 1
ATOM 1285 N N . SER A 1 194 ? -20.816 -0.462 9.867 1.00 98.00 194 SER A N 1
ATOM 1286 C CA . SER A 1 194 ? -20.675 -1.320 8.690 1.00 98.00 194 SER A CA 1
ATOM 1287 C C . SER A 1 194 ? -19.211 -1.706 8.504 1.00 98.00 194 SER A C 1
ATOM 1289 O O . SER A 1 194 ? -18.348 -0.836 8.403 1.00 98.00 194 SER A O 1
ATOM 1291 N N . VAL A 1 195 ? -18.927 -3.007 8.421 1.00 98.56 195 VAL A N 1
ATOM 1292 C CA . VAL A 1 195 ? -17.581 -3.517 8.123 1.00 98.56 195 VAL A CA 1
ATOM 1293 C C . VAL A 1 195 ? -17.228 -3.212 6.669 1.00 98.56 195 VAL A C 1
ATOM 1295 O O . VAL A 1 195 ? -17.952 -3.602 5.756 1.00 98.56 195 VAL A O 1
ATOM 1298 N N . LEU A 1 196 ? -16.104 -2.524 6.474 1.00 98.56 196 LEU A N 1
ATOM 1299 C CA . LEU A 1 196 ? -15.529 -2.182 5.171 1.00 98.56 196 LEU A CA 1
ATOM 1300 C C . LEU A 1 196 ? -14.471 -3.197 4.717 1.00 98.56 196 LEU A C 1
ATOM 1302 O O . LEU A 1 196 ? -14.206 -3.311 3.525 1.00 98.56 196 LEU A O 1
ATOM 1306 N N . GLY A 1 197 ? -13.873 -3.935 5.655 1.00 98.38 197 GLY A N 1
ATOM 1307 C CA . GLY A 1 197 ? -12.925 -5.009 5.370 1.00 98.38 197 GLY A CA 1
ATOM 1308 C C . GLY A 1 197 ? -12.368 -5.652 6.641 1.00 98.38 197 GLY A C 1
ATOM 1309 O O . GLY A 1 197 ? -12.348 -5.027 7.704 1.00 98.38 197 GLY A O 1
ATOM 1310 N N . THR A 1 198 ? -11.910 -6.898 6.518 1.00 98.69 198 THR A N 1
ATOM 1311 C CA . THR A 1 198 ? -11.243 -7.661 7.582 1.00 98.69 198 THR A CA 1
ATOM 1312 C C . THR A 1 198 ? -10.028 -8.371 6.998 1.00 98.69 198 THR A C 1
ATOM 1314 O O . THR A 1 198 ? -10.143 -9.067 5.991 1.00 98.69 198 THR A O 1
ATOM 1317 N N . TYR A 1 199 ? -8.879 -8.206 7.645 1.00 98.75 199 TYR A N 1
ATOM 1318 C CA . TYR A 1 199 ? -7.568 -8.625 7.157 1.00 98.75 199 TYR A CA 1
ATOM 1319 C C . TYR A 1 199 ? -6.753 -9.256 8.289 1.00 98.75 199 TYR A C 1
ATOM 1321 O O . TYR A 1 199 ? -7.007 -9.006 9.467 1.00 98.75 199 TYR A O 1
ATOM 1329 N N . THR A 1 200 ? -5.741 -10.047 7.943 1.00 98.62 200 THR A N 1
ATOM 1330 C CA . THR A 1 200 ? -4.780 -10.607 8.903 1.00 98.62 200 THR A CA 1
ATOM 1331 C C . THR A 1 200 ? -3.385 -10.132 8.529 1.00 98.62 200 THR A C 1
ATOM 1333 O O . THR A 1 200 ? -2.976 -10.307 7.380 1.00 98.62 200 THR A O 1
ATOM 1336 N N . SER A 1 201 ? -2.656 -9.541 9.480 1.00 98.12 201 SER A N 1
ATOM 1337 C CA . SER A 1 201 ? -1.266 -9.140 9.244 1.00 98.12 201 SER A CA 1
ATOM 1338 C C . SER A 1 201 ? -0.332 -10.350 9.274 1.00 98.12 201 SER A C 1
ATOM 1340 O O . SER A 1 201 ? -0.410 -11.171 10.189 1.00 98.12 201 SER A O 1
ATOM 1342 N N . LEU A 1 202 ? 0.600 -10.445 8.323 1.00 98.19 202 LEU A N 1
ATOM 1343 C CA . LEU A 1 202 ? 1.684 -11.436 8.367 1.00 98.19 202 LEU A CA 1
ATOM 1344 C C . LEU A 1 202 ? 2.816 -11.044 9.332 1.00 98.19 202 LEU A C 1
ATOM 1346 O O . LEU A 1 202 ? 3.637 -11.887 9.693 1.00 98.19 202 LEU A O 1
ATOM 1350 N N . LYS A 1 203 ? 2.863 -9.776 9.759 1.00 97.88 203 LYS A N 1
ATOM 1351 C CA . LYS A 1 203 ? 3.969 -9.168 10.515 1.00 97.88 203 LYS A CA 1
ATOM 1352 C C . LYS A 1 203 ? 3.453 -8.366 11.714 1.00 97.88 203 LYS A C 1
ATOM 1354 O O . LYS A 1 203 ? 2.265 -8.057 11.797 1.00 97.88 203 LYS A O 1
ATOM 1359 N N . ALA A 1 204 ? 4.333 -8.044 12.660 1.00 98.06 204 ALA A N 1
ATOM 1360 C CA . ALA A 1 204 ? 4.015 -7.036 13.670 1.00 98.06 204 ALA A CA 1
ATOM 1361 C C . ALA A 1 204 ? 3.933 -5.649 13.013 1.00 98.06 204 ALA A C 1
ATOM 1363 O O . ALA A 1 204 ? 4.660 -5.392 12.057 1.00 98.06 204 ALA A O 1
ATOM 1364 N N . PHE A 1 205 ? 3.051 -4.785 13.515 1.00 98.25 205 PHE A N 1
ATOM 1365 C CA . PHE A 1 205 ? 2.805 -3.450 12.963 1.00 98.25 205 PHE A CA 1
ATOM 1366 C C . PHE A 1 205 ? 2.451 -2.446 14.068 1.00 98.25 205 PHE A C 1
ATOM 1368 O O . PHE A 1 205 ? 1.981 -2.826 15.147 1.00 98.25 205 PHE A O 1
ATOM 1375 N N . GLY A 1 206 ? 2.689 -1.163 13.790 1.00 97.19 206 GLY A N 1
ATOM 1376 C CA . GLY A 1 206 ? 2.381 -0.032 14.670 1.00 97.19 206 GLY A CA 1
ATOM 1377 C C . GLY A 1 206 ? 1.385 0.979 14.092 1.00 97.19 206 GLY A C 1
ATOM 1378 O O . GLY A 1 206 ? 0.890 1.832 14.832 1.00 97.19 206 GLY A O 1
ATOM 1379 N N . ASN A 1 207 ? 1.085 0.884 12.796 1.00 97.69 207 ASN A N 1
ATOM 1380 C CA . ASN A 1 207 ? 0.085 1.695 12.115 1.00 97.69 207 ASN A CA 1
ATOM 1381 C C . ASN A 1 207 ? -0.640 0.866 11.039 1.00 97.69 207 ASN A C 1
ATOM 1383 O O . ASN A 1 207 ? -0.078 -0.080 10.481 1.00 97.69 207 ASN A O 1
ATOM 1387 N N . VAL A 1 208 ? -1.893 1.229 10.761 1.00 98.44 208 VAL A N 1
ATOM 1388 C CA . VAL A 1 208 ? -2.690 0.704 9.648 1.00 98.44 208 VAL A CA 1
ATOM 1389 C C . VAL A 1 208 ? -3.139 1.871 8.779 1.00 98.44 208 VAL A C 1
ATOM 1391 O O . VAL A 1 208 ? -3.908 2.724 9.233 1.00 98.44 208 VAL A O 1
ATOM 1394 N N . ILE A 1 209 ? -2.712 1.868 7.518 1.00 98.44 209 ILE A N 1
ATOM 1395 C CA . ILE A 1 209 ? -3.246 2.740 6.473 1.00 98.44 209 ILE A CA 1
ATOM 1396 C C . ILE A 1 209 ? -4.350 1.969 5.748 1.00 98.44 209 ILE A C 1
ATOM 1398 O O . ILE A 1 209 ? -4.163 0.805 5.385 1.00 98.44 209 ILE A O 1
ATOM 1402 N N . TYR A 1 210 ? -5.508 2.596 5.543 1.00 98.75 210 TYR A N 1
ATOM 1403 C CA . TYR A 1 210 ? -6.632 1.969 4.846 1.00 98.75 210 TYR A CA 1
ATOM 1404 C C . TYR A 1 210 ? -7.375 2.938 3.933 1.00 98.75 210 TYR A C 1
ATOM 1406 O O . TYR A 1 210 ? -7.688 4.060 4.326 1.00 98.75 210 TYR A O 1
ATOM 1414 N N . SER A 1 211 ? -7.731 2.480 2.738 1.00 98.62 211 SER A N 1
ATOM 1415 C CA . SER A 1 211 ? -8.635 3.174 1.824 1.00 98.62 211 SER A CA 1
ATOM 1416 C C . SER A 1 211 ? -9.485 2.152 1.076 1.00 98.62 211 SER A C 1
ATOM 1418 O O . SER A 1 211 ? -8.997 1.090 0.699 1.00 98.62 211 SER A O 1
ATOM 1420 N N . THR A 1 212 ? -10.759 2.451 0.840 1.00 98.62 212 THR A N 1
ATOM 1421 C CA . THR A 1 212 ? -11.604 1.647 -0.050 1.00 98.62 212 THR A CA 1
ATOM 1422 C C . THR A 1 212 ? -12.708 2.494 -0.673 1.00 98.62 212 THR A C 1
ATOM 1424 O O . THR A 1 212 ? -13.058 3.568 -0.171 1.00 98.62 212 THR A O 1
ATOM 1427 N N . SER A 1 213 ? -13.271 2.017 -1.778 1.00 96.38 213 SER A N 1
ATOM 1428 C CA . SER A 1 213 ? -14.316 2.720 -2.515 1.00 96.38 213 SER A CA 1
ATOM 1429 C C . SER A 1 213 ? -15.546 3.000 -1.654 1.00 96.38 213 SER A C 1
ATOM 1431 O O . SER A 1 213 ? -16.105 2.116 -1.009 1.00 96.38 213 SER A O 1
ATOM 1433 N N . GLY A 1 214 ? -15.969 4.266 -1.654 1.00 93.56 214 GLY A N 1
ATOM 1434 C CA . GLY A 1 214 ? -17.032 4.780 -0.788 1.00 93.56 214 GLY A CA 1
ATOM 1435 C C . GLY A 1 214 ? -16.539 5.450 0.499 1.00 93.56 214 GLY A C 1
ATOM 1436 O O . GLY A 1 214 ? -17.339 6.119 1.152 1.00 93.56 214 GLY A O 1
ATOM 1437 N N . MET A 1 215 ? -15.250 5.353 0.849 1.00 97.31 215 MET A N 1
ATOM 1438 C CA . MET A 1 215 ? -14.681 6.196 1.904 1.00 97.31 215 MET A CA 1
ATOM 1439 C C . MET A 1 215 ? -14.620 7.662 1.456 1.00 97.31 215 MET A C 1
ATOM 1441 O O . MET A 1 215 ? -14.245 7.968 0.324 1.00 97.31 215 MET A O 1
ATOM 1445 N N . ALA A 1 216 ? -14.960 8.569 2.370 1.00 95.69 216 ALA A N 1
ATOM 1446 C CA . ALA A 1 216 ? -14.987 10.015 2.161 1.00 95.69 216 ALA A CA 1
ATOM 1447 C C . ALA A 1 216 ? -14.122 10.756 3.193 1.00 95.69 216 ALA A C 1
ATOM 1449 O O . ALA A 1 216 ? -14.241 10.503 4.396 1.00 95.69 216 ALA A O 1
ATOM 1450 N N . ASN A 1 217 ? -13.297 11.694 2.719 1.00 95.31 217 ASN A N 1
ATOM 1451 C CA . ASN A 1 217 ? -12.453 12.552 3.555 1.00 95.31 217 ASN A CA 1
ATOM 1452 C C . ASN A 1 217 ? -13.289 13.396 4.540 1.00 95.31 217 ASN A C 1
ATOM 1454 O O . ASN A 1 217 ? -14.436 13.752 4.264 1.00 95.31 217 ASN A O 1
ATOM 1458 N N . GLY A 1 218 ? -12.742 13.648 5.730 1.00 96.06 218 GLY A N 1
ATOM 1459 C CA . GLY A 1 218 ? -13.430 14.266 6.869 1.00 96.06 218 GLY A CA 1
ATOM 1460 C C . GLY A 1 218 ? -14.394 13.347 7.637 1.00 96.06 218 GLY A C 1
ATOM 1461 O O . GLY A 1 218 ? -14.936 13.765 8.658 1.00 96.06 218 GLY A O 1
ATOM 1462 N N . SER A 1 219 ? -14.622 12.106 7.189 1.00 97.44 219 SER A N 1
ATOM 1463 C CA . SER A 1 219 ? -15.438 11.125 7.926 1.00 97.44 219 SER A CA 1
ATOM 1464 C C . SER A 1 219 ? -14.582 10.292 8.882 1.00 97.44 219 SER A C 1
ATOM 1466 O O . SER A 1 219 ? -13.444 9.960 8.561 1.00 97.44 219 SER A O 1
ATOM 1468 N N . THR A 1 220 ? -15.129 9.917 10.040 1.00 97.44 220 THR A N 1
ATOM 1469 C CA . THR A 1 220 ? -14.451 9.036 11.006 1.00 97.44 220 THR A CA 1
ATOM 1470 C C . THR A 1 220 ? -14.713 7.561 10.702 1.00 97.44 220 THR A C 1
ATOM 1472 O O . THR A 1 220 ? -15.849 7.164 10.435 1.00 97.44 220 THR A O 1
ATOM 1475 N N . TYR A 1 221 ? -13.662 6.753 10.815 1.00 98.50 221 TYR A N 1
ATOM 1476 C CA . TYR A 1 221 ? -13.667 5.296 10.706 1.00 98.50 221 TYR A CA 1
ATOM 1477 C C . TYR A 1 221 ? -12.989 4.691 11.938 1.00 98.50 221 TYR A C 1
ATOM 1479 O O . TYR A 1 221 ? -12.197 5.355 12.613 1.00 98.50 221 TYR A O 1
ATOM 1487 N N . THR A 1 222 ? -13.272 3.421 12.216 1.00 98.62 222 THR A N 1
ATOM 1488 C CA . THR A 1 222 ? -12.655 2.680 13.323 1.00 98.62 222 THR A CA 1
ATOM 1489 C C . THR A 1 222 ? -11.833 1.523 12.778 1.00 98.62 222 THR A C 1
ATOM 1491 O O . THR A 1 222 ? -12.333 0.717 11.997 1.00 98.62 222 THR A O 1
ATOM 1494 N N . VAL A 1 223 ? -10.584 1.426 13.228 1.00 98.75 223 VAL A N 1
ATOM 1495 C CA . VAL A 1 223 ? -9.699 0.274 13.039 1.00 98.75 223 VAL A CA 1
ATOM 1496 C C . VAL A 1 223 ? -9.705 -0.532 14.334 1.00 98.75 223 VAL A C 1
ATOM 1498 O O . VAL A 1 223 ? -9.312 -0.027 15.383 1.00 98.75 223 VAL A O 1
ATOM 1501 N N . SER A 1 224 ? -10.168 -1.778 14.277 1.00 98.75 224 SER A N 1
ATOM 1502 C CA . SER A 1 224 ? -10.184 -2.708 15.409 1.00 98.75 224 SER A CA 1
ATOM 1503 C C . SER A 1 224 ? -9.135 -3.795 15.203 1.00 98.75 224 SER A C 1
ATOM 1505 O O . SER A 1 224 ? -9.225 -4.544 14.230 1.00 98.75 224 SER A O 1
ATOM 1507 N N . VAL A 1 225 ? -8.155 -3.891 16.106 1.00 98.81 225 VAL A N 1
ATOM 1508 C CA . VAL A 1 225 ? -7.118 -4.937 16.107 1.00 98.81 225 VAL A CA 1
ATOM 1509 C C . VAL A 1 225 ? -7.388 -5.905 17.251 1.00 98.81 225 VAL A C 1
ATOM 1511 O O . VAL A 1 225 ? -7.336 -5.518 18.418 1.00 98.81 225 VAL A O 1
ATOM 1514 N N . ASP A 1 226 ? -7.736 -7.150 16.921 1.00 98.12 226 ASP A N 1
ATOM 1515 C CA . ASP A 1 226 ? -8.119 -8.202 17.879 1.00 98.12 226 ASP A CA 1
ATOM 1516 C C . ASP A 1 226 ? -9.169 -7.741 18.926 1.00 98.12 226 ASP A C 1
ATOM 1518 O O . ASP A 1 226 ? -9.195 -8.200 20.069 1.00 98.12 226 ASP A O 1
ATOM 1522 N N . GLY A 1 227 ? -10.055 -6.814 18.530 1.00 96.19 227 GLY A N 1
ATOM 1523 C CA . GLY A 1 227 ? -11.097 -6.212 19.373 1.00 96.19 227 GLY A CA 1
ATOM 1524 C C . GLY A 1 227 ? -10.708 -4.902 20.077 1.00 96.19 227 GLY A C 1
ATOM 1525 O O . GLY A 1 227 ? -11.551 -4.315 20.752 1.00 96.19 227 GLY A O 1
ATOM 1526 N N . THR A 1 228 ? -9.470 -4.422 19.929 1.00 98.31 228 THR A N 1
ATOM 1527 C CA . THR A 1 228 ? -9.023 -3.111 20.434 1.00 98.31 228 THR A CA 1
ATOM 1528 C C . THR A 1 228 ? -9.244 -2.041 19.370 1.00 98.31 228 THR A C 1
ATOM 1530 O O . THR A 1 228 ? -8.620 -2.078 18.313 1.00 98.31 228 THR A O 1
ATOM 1533 N N . GLU A 1 229 ? -10.132 -1.086 19.641 1.00 98.12 229 GLU A N 1
ATOM 1534 C CA . GLU A 1 229 ? -10.560 -0.064 18.678 1.00 98.12 229 GLU A CA 1
ATOM 1535 C C . GLU A 1 229 ? -9.707 1.214 18.724 1.00 98.12 229 GLU A C 1
ATOM 1537 O O . GLU A 1 229 ? -9.370 1.725 19.791 1.00 98.12 229 GLU A O 1
ATOM 1542 N N . THR A 1 230 ? -9.401 1.760 17.545 1.00 98.19 230 THR A N 1
ATOM 1543 C CA . THR A 1 230 ? -8.747 3.058 17.324 1.00 98.19 230 THR A CA 1
ATOM 1544 C C . THR A 1 230 ? -9.520 3.829 16.254 1.00 98.19 230 THR A C 1
ATOM 1546 O O . THR A 1 230 ? -9.744 3.316 15.160 1.00 98.19 230 THR A O 1
ATOM 1549 N N . SER A 1 231 ? -9.935 5.061 16.549 1.00 97.12 231 SER A N 1
ATOM 1550 C CA . SER A 1 231 ? -10.609 5.940 15.584 1.00 97.12 231 SER A CA 1
ATOM 1551 C C . SER A 1 231 ? -9.607 6.732 14.744 1.00 97.12 231 SER A C 1
ATOM 1553 O O . SER A 1 231 ? -8.659 7.281 15.306 1.00 97.12 231 SER A O 1
ATOM 1555 N N . ALA A 1 232 ? -9.872 6.885 13.447 1.00 96.88 232 ALA A N 1
ATOM 1556 C CA . ALA A 1 232 ? -9.135 7.778 12.551 1.00 96.88 232 ALA A CA 1
ATOM 1557 C C . ALA A 1 232 ? -10.095 8.555 11.633 1.00 96.88 232 ALA A C 1
ATOM 1559 O O . ALA A 1 232 ? -11.135 8.034 11.221 1.00 96.88 232 ALA A O 1
ATOM 1560 N N . THR A 1 233 ? -9.755 9.801 11.308 1.00 97.00 233 THR A N 1
ATOM 1561 C CA . THR A 1 233 ? -10.490 10.628 10.338 1.00 97.00 233 THR A CA 1
ATOM 1562 C C . THR A 1 233 ? -9.875 10.445 8.957 1.00 97.00 233 THR A C 1
ATOM 1564 O O . THR A 1 233 ? -8.654 10.471 8.819 1.00 97.00 233 THR A O 1
ATOM 1567 N N . ALA 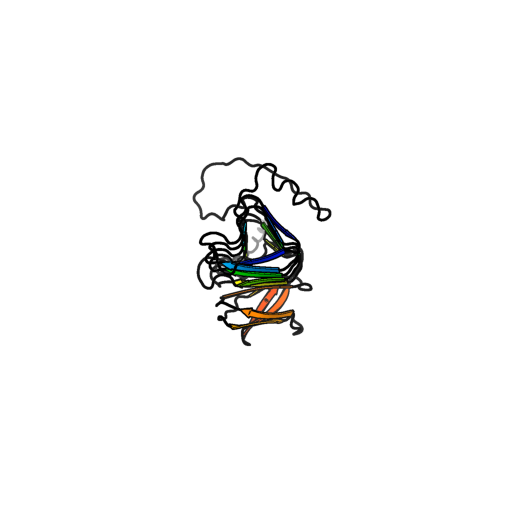A 1 234 ? -10.694 10.269 7.921 1.00 97.62 234 ALA A N 1
ATOM 1568 C CA . ALA A 1 234 ? -10.165 10.136 6.572 1.00 97.62 234 ALA A CA 1
ATOM 1569 C C . ALA A 1 234 ? -9.609 11.463 6.037 1.00 97.62 234 ALA A C 1
ATOM 1571 O O . ALA A 1 234 ? -10.238 12.510 6.199 1.00 97.62 234 ALA A O 1
ATOM 1572 N N . GLY A 1 235 ? -8.450 11.409 5.384 1.00 94.69 235 GLY A N 1
ATOM 1573 C CA . GLY A 1 235 ? -7.725 12.572 4.877 1.00 94.69 235 GLY A CA 1
ATOM 1574 C C . GLY A 1 235 ? -6.906 13.317 5.934 1.00 94.69 235 GLY A C 1
ATOM 1575 O O . GLY A 1 235 ? -6.299 14.337 5.619 1.00 94.69 235 GLY A O 1
ATOM 1576 N N . GLU A 1 236 ? -6.875 12.829 7.178 1.00 90.62 236 GLU A N 1
ATOM 1577 C CA . GLU A 1 236 ? -5.955 13.309 8.208 1.00 90.62 236 GLU A CA 1
ATOM 1578 C C . GLU A 1 236 ? -4.765 12.344 8.293 1.00 90.62 236 GLU A C 1
ATOM 1580 O O . GLU A 1 236 ? -4.905 11.191 8.708 1.00 90.62 236 GLU A O 1
ATOM 1585 N N . GLY A 1 237 ? -3.581 12.823 7.896 1.00 69.94 237 GLY A N 1
ATOM 1586 C CA . GLY A 1 237 ? -2.329 12.101 8.114 1.00 69.94 237 GLY A CA 1
ATOM 1587 C C . GLY A 1 237 ? -2.127 11.854 9.605 1.00 69.94 237 GLY A C 1
ATOM 1588 O O . GLY A 1 237 ? -2.341 12.757 10.423 1.00 69.94 237 GLY A O 1
ATOM 1589 N N . GLY A 1 238 ? -1.739 10.631 9.971 1.00 55.38 238 GLY A N 1
ATOM 1590 C CA . GLY A 1 238 ? -1.499 10.282 11.367 1.00 55.38 238 GLY A CA 1
ATOM 1591 C C . GLY A 1 238 ? -0.475 11.244 11.965 1.00 55.38 238 GLY A C 1
ATOM 1592 O O . GLY A 1 238 ? 0.603 11.417 11.403 1.00 55.38 238 GLY A O 1
ATOM 1593 N N . MET A 1 239 ? -0.802 11.892 13.090 1.00 47.50 239 MET A N 1
ATOM 1594 C CA . MET A 1 239 ? 0.101 12.846 13.745 1.00 47.50 239 MET A CA 1
ATOM 1595 C C . MET A 1 239 ? 1.310 12.128 14.365 1.00 47.50 239 MET A C 1
ATOM 1597 O O . MET A 1 239 ? 1.389 11.930 15.580 1.00 47.50 239 MET A O 1
ATOM 1601 N N . GLY A 1 240 ? 2.276 11.774 13.515 1.00 40.12 240 GLY A N 1
ATOM 1602 C CA . GLY A 1 240 ? 3.635 11.442 13.911 1.00 40.12 240 GLY A CA 1
ATOM 1603 C C . GLY A 1 240 ? 4.214 12.577 14.756 1.00 40.12 240 GLY A C 1
ATOM 1604 O O . GLY A 1 240 ? 4.017 13.762 14.472 1.00 40.12 240 GLY A O 1
ATOM 1605 N N . MET A 1 241 ? 4.889 12.209 15.845 1.00 38.50 241 MET A N 1
ATOM 1606 C CA . MET A 1 241 ? 5.403 13.131 16.862 1.00 38.50 241 MET A CA 1
ATOM 1607 C C . MET A 1 241 ? 6.414 14.136 16.277 1.00 38.50 241 MET A C 1
ATOM 1609 O O . MET A 1 241 ? 7.617 13.890 16.272 1.00 38.50 241 MET A O 1
ATOM 1613 N N . GLY A 1 242 ? 5.933 15.298 15.832 1.00 35.59 242 GLY A N 1
ATOM 1614 C CA . GLY A 1 242 ? 6.774 16.380 15.298 1.00 35.59 242 GLY A CA 1
ATOM 1615 C C . GLY A 1 242 ? 6.015 17.682 15.031 1.00 35.59 242 GLY A C 1
ATOM 1616 O O . GLY A 1 242 ? 6.516 18.768 15.324 1.00 35.59 242 GLY A O 1
ATOM 1617 N N . GLY A 1 243 ? 4.769 17.586 14.561 1.00 30.09 243 GLY A N 1
ATOM 1618 C CA . GLY A 1 243 ? 3.881 18.732 14.360 1.00 30.09 243 GLY A CA 1
ATOM 1619 C C . GLY A 1 243 ? 3.215 19.202 15.653 1.00 30.09 243 GLY A C 1
ATOM 1620 O O . GLY A 1 243 ? 2.042 18.919 15.881 1.00 30.09 243 GLY A O 1
ATOM 1621 N N . GLN A 1 244 ? 3.925 19.953 16.501 1.00 28.05 244 GLN A N 1
ATOM 1622 C CA . GLN A 1 244 ? 3.252 20.682 17.581 1.00 28.05 244 GLN A CA 1
ATOM 1623 C C . GLN A 1 244 ? 2.273 21.685 16.937 1.00 28.05 244 GLN A C 1
ATOM 1625 O O . GLN A 1 244 ? 2.721 22.494 16.118 1.00 28.05 244 GLN A O 1
ATOM 1630 N N . PRO A 1 245 ? 0.961 21.662 17.262 1.00 36.66 245 PRO A N 1
ATOM 1631 C CA . PRO A 1 245 ? 0.007 22.577 16.644 1.00 36.66 245 PRO A CA 1
ATOM 1632 C C . PRO A 1 245 ? 0.467 24.018 16.889 1.00 36.66 245 PRO A C 1
ATOM 1634 O O . PRO A 1 245 ? 1.001 24.287 17.975 1.00 36.66 245 PRO A O 1
ATOM 1637 N N . PRO A 1 246 ? 0.283 24.950 15.930 1.00 36.91 246 PRO A N 1
ATOM 1638 C CA . PRO A 1 246 ? 0.722 26.327 16.095 1.00 36.91 246 PRO A CA 1
ATOM 1639 C C . PRO A 1 246 ? 0.167 26.871 17.405 1.00 36.91 246 PRO A C 1
ATOM 1641 O O . PRO A 1 246 ? -1.047 27.019 17.562 1.00 36.91 246 PRO A O 1
ATOM 1644 N N . ALA A 1 247 ? 1.056 27.114 18.370 1.00 39.72 247 ALA A N 1
ATOM 1645 C CA . ALA A 1 247 ? 0.654 27.596 19.676 1.00 39.72 247 ALA A CA 1
ATOM 1646 C C . ALA A 1 247 ? -0.025 28.948 19.463 1.00 39.72 247 ALA A C 1
ATOM 1648 O O . ALA A 1 247 ? 0.641 29.927 19.121 1.00 39.72 247 ALA A O 1
ATOM 1649 N N . GLY A 1 248 ? -1.353 28.972 19.613 1.00 39.47 248 GLY A N 1
ATOM 1650 C CA . GLY A 1 248 ? -2.177 30.156 19.428 1.00 39.47 248 GLY A CA 1
ATOM 1651 C C . GLY A 1 248 ? -1.752 31.227 20.419 1.00 39.47 248 GLY A C 1
ATOM 1652 O O . GLY A 1 248 ? -2.235 31.261 21.551 1.00 39.47 248 GLY A O 1
ATOM 1653 N N . GLY A 1 249 ? -0.803 32.066 20.002 1.00 34.28 249 GLY A N 1
ATOM 1654 C CA . GLY A 1 249 ? -0.249 33.128 20.824 1.00 34.28 249 GLY A CA 1
ATOM 1655 C C . GLY A 1 249 ? -1.384 34.026 21.315 1.00 34.28 249 GLY A C 1
ATOM 1656 O O . GLY A 1 249 ? -2.245 34.381 20.504 1.00 34.28 249 GLY A O 1
ATOM 1657 N N . PRO A 1 250 ? -1.425 34.399 22.609 1.00 43.06 250 PRO A N 1
ATOM 1658 C CA . PRO A 1 250 ? -2.482 35.254 23.123 1.00 43.06 250 PRO A CA 1
ATOM 1659 C C . PRO A 1 250 ? -2.568 36.531 22.290 1.00 43.06 250 PRO A C 1
ATOM 1661 O O . PRO A 1 250 ? -1.607 37.301 22.224 1.00 43.06 250 PRO A O 1
ATOM 1664 N N . GLY A 1 251 ? -3.713 36.737 21.636 1.00 40.28 251 GLY A N 1
ATOM 1665 C CA . GLY A 1 251 ? -3.940 37.912 20.807 1.00 40.28 251 GLY A CA 1
ATOM 1666 C C . GLY A 1 251 ? -3.710 39.172 21.634 1.00 40.28 251 GLY A C 1
ATOM 1667 O O . GLY A 1 251 ? -4.438 39.423 22.596 1.00 40.28 251 GLY A O 1
ATOM 1668 N N . GLN A 1 252 ? -2.686 39.952 21.279 1.00 43.47 252 GLN A N 1
ATOM 1669 C CA . GLN A 1 252 ? -2.433 41.228 21.938 1.00 43.47 252 GLN A CA 1
ATOM 1670 C C . GLN A 1 252 ? -3.637 42.138 21.692 1.00 43.47 252 GLN A C 1
ATOM 1672 O O . GLN A 1 252 ? -3.929 42.512 20.556 1.00 43.47 252 GLN A O 1
ATOM 1677 N N . GLY A 1 253 ? -4.357 42.439 22.774 1.00 41.50 253 GLY A N 1
ATOM 1678 C CA . GLY A 1 253 ? -5.558 43.261 22.736 1.00 41.50 253 GLY A CA 1
ATOM 1679 C C . GLY A 1 253 ? -5.285 44.630 22.118 1.00 41.50 253 GLY A C 1
ATOM 1680 O O . GLY A 1 253 ? -4.214 45.209 22.300 1.00 41.50 253 GLY A O 1
ATOM 1681 N N . GLY A 1 254 ? -6.276 45.138 21.384 1.00 39.00 254 GLY A N 1
ATOM 1682 C CA . GLY A 1 254 ? -6.167 46.398 20.661 1.00 39.00 254 GLY A CA 1
ATOM 1683 C C . GLY A 1 254 ? -5.750 47.566 21.556 1.00 39.00 254 GLY A C 1
ATOM 1684 O O . GLY A 1 254 ? -6.290 47.774 22.643 1.00 39.00 254 GLY A O 1
ATOM 1685 N N . GLN A 1 255 ? -4.807 48.354 21.049 1.00 46.38 255 GLN A N 1
ATOM 1686 C CA . GLN A 1 255 ? -4.399 49.631 21.617 1.00 46.38 255 GLN A CA 1
ATOM 1687 C C . GLN A 1 255 ? -5.622 50.570 21.724 1.00 46.38 255 GLN A C 1
ATOM 1689 O O . GLN A 1 255 ? -6.262 50.836 20.703 1.00 46.38 255 GLN A O 1
ATOM 1694 N N . PRO A 1 256 ? -5.981 51.078 22.920 1.00 53.50 256 PRO A N 1
ATOM 1695 C CA . PRO A 1 256 ? -7.118 51.982 23.061 1.00 53.50 256 PRO A CA 1
ATOM 1696 C C . PRO A 1 256 ? -6.818 53.351 22.416 1.00 53.50 256 PRO A C 1
ATOM 1698 O O . PRO A 1 256 ? -5.659 53.781 22.411 1.00 53.50 256 PRO A O 1
ATOM 1701 N N . PRO A 1 257 ? -7.832 54.072 21.894 1.00 49.94 257 PRO A N 1
ATOM 1702 C CA . PRO A 1 257 ? -7.622 55.386 21.294 1.00 49.94 257 PRO A CA 1
ATOM 1703 C C . PRO A 1 257 ? -7.140 56.410 22.327 1.00 49.94 257 PRO A C 1
ATOM 1705 O O . PRO A 1 257 ? -7.648 56.464 23.448 1.00 49.94 257 PRO A O 1
ATOM 1708 N N . ALA A 1 258 ? -6.204 57.272 21.929 1.00 51.50 258 ALA A N 1
ATOM 1709 C CA . ALA A 1 258 ? -5.803 58.414 22.742 1.00 51.50 258 ALA A CA 1
ATOM 1710 C C . ALA A 1 258 ? -6.964 59.416 22.877 1.00 51.50 258 ALA A C 1
ATOM 1712 O O . ALA A 1 258 ? -7.586 59.796 21.884 1.00 51.50 258 ALA A O 1
ATOM 1713 N N . ALA A 1 259 ? -7.236 59.867 24.103 1.00 53.47 259 ALA A N 1
ATOM 1714 C CA . ALA A 1 259 ? -8.200 60.935 24.348 1.00 53.47 259 ALA A CA 1
ATOM 1715 C C . ALA A 1 259 ? -7.656 62.291 23.843 1.00 53.47 259 ALA A C 1
ATOM 1717 O O . ALA A 1 259 ? -6.461 62.559 24.004 1.00 53.47 259 ALA A O 1
ATOM 1718 N N . PRO A 1 260 ? -8.499 63.163 23.258 1.00 52.81 260 PRO A N 1
ATOM 1719 C CA . PRO A 1 260 ? -8.084 64.507 22.878 1.00 52.81 260 PRO A CA 1
ATOM 1720 C C . PRO A 1 260 ? -7.833 65.373 24.120 1.00 52.81 260 PRO A C 1
ATOM 1722 O O . PRO A 1 260 ? -8.563 65.295 25.107 1.00 52.81 260 PRO A O 1
ATOM 1725 N N . GLN A 1 261 ? -6.806 66.218 24.046 1.00 46.69 261 GLN A N 1
ATOM 1726 C CA . GLN A 1 261 ? -6.503 67.220 25.067 1.00 46.69 261 GLN A CA 1
ATOM 1727 C C . GLN A 1 261 ? -7.466 68.412 24.962 1.00 46.69 261 GLN A C 1
ATOM 1729 O O . GLN A 1 261 ? -7.699 68.908 23.859 1.00 46.69 261 GLN A O 1
ATOM 1734 N N . ASN A 1 262 ? -7.961 68.875 26.111 1.00 46.78 262 ASN A N 1
ATOM 1735 C CA . ASN A 1 262 ? -8.472 70.224 26.388 1.00 46.78 262 ASN A CA 1
ATOM 1736 C C . ASN A 1 262 ? -8.364 70.470 27.900 1.00 46.78 262 ASN A C 1
ATOM 1738 O O . ASN A 1 262 ? -8.730 69.536 28.649 1.00 46.78 262 ASN A O 1
#

Secondary structure (DSSP, 8-state):
--SS-SEE-S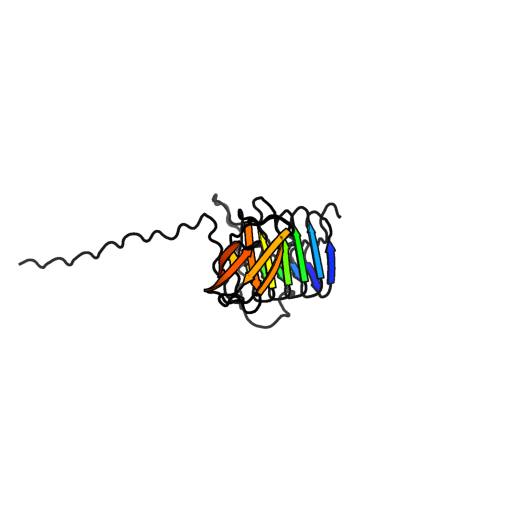SEEEESSEEEEESS-SSSEE-SEEEE-SEEEEEE-SS-SEEE-S--TTTTSTTTTSSS------------------S-PPPP----EEEE-SSEEEEE-SS-SEEESSEEEE-SSEEEEE--SSSS--SB--SS-EEE-SSEEEEEE-SSS----S--SSS-EEEE---B-TT-EEEEEETT--EEEEEE-SS-BSEEEEE-TT--TT-EEEEEETTEEEEEETT-----TT----------PPPPPPPPP-

Solvent-accessible surface area (backbone atoms only — not comparable to full-atom values): 13774 Å² total; per-residue (Å²): 102,46,99,42,51,50,42,75,30,66,42,59,41,79,34,70,63,38,81,45,76,27,86,28,15,34,34,20,35,37,9,5,29,34,38,32,53,28,38,39,38,41,26,21,20,63,29,26,12,30,35,13,75,31,48,63,69,84,91,50,62,82,62,84,82,73,86,76,77,87,88,82,93,79,84,89,76,90,76,80,90,78,91,85,79,96,66,93,71,77,71,68,56,76,69,18,36,35,37,31,53,24,30,39,39,38,28,38,8,49,26,27,14,35,35,20,38,2,26,33,38,32,51,23,32,37,39,41,23,36,12,7,68,64,59,94,33,17,21,45,44,40,49,34,59,27,42,51,54,36,29,35,40,41,27,33,12,16,72,76,27,76,64,65,60,76,61,65,86,59,37,11,33,30,34,32,87,46,63,49,42,55,69,34,42,38,34,34,26,44,82,85,69,49,75,77,48,75,48,67,39,82,41,36,28,27,20,39,37,40,31,37,78,88,39,49,56,78,41,56,33,36,44,25,41,78,80,50,75,40,78,27,42,14,60,44,70,59,85,64,95,75,77,74,73,83,76,79,69,81,77,80,74,81,82,77,81,82,79,84,90,131